Protein AF-A0A9N7KW56-F1 (afdb_monomer_lite)

Foldseek 3Di:
DDEDPAADPQWLFFPPHEQVSQPPRDLVVLVVCCQQFADPVLAGHDLPDDACFTSPADVVRTDHGLSCQQQTVCRHPVSVVCCVVVVDPPCSNHDDPPYGDGDNGSVVSSVRHVVRVPPVVVVPDDDDDDDDDDDDDDDDDDDDDDDDDDDDDDDDDDDDDDDDDDDDDDDDDDDDDDDDDDDD

Structure (mmCIF, N/CA/C/O backbone):
data_AF-A0A9N7KW56-F1
#
_entry.id   AF-A0A9N7KW56-F1
#
loop_
_atom_site.group_PDB
_atom_site.id
_atom_site.type_symbol
_atom_site.label_atom_id
_atom_site.label_alt_id
_atom_site.label_comp_id
_atom_site.label_asym_id
_atom_site.label_entity_id
_atom_site.label_seq_id
_atom_site.pdbx_PDB_ins_code
_atom_site.Cartn_x
_atom_site.Cartn_y
_atom_site.Cartn_z
_atom_site.occupancy
_atom_site.B_iso_or_equiv
_atom_site.auth_seq_id
_atom_site.auth_comp_id
_atom_site.auth_asym_id
_atom_site.auth_atom_id
_atom_site.pdbx_PDB_model_num
ATOM 1 N N . MET A 1 1 ? -12.042 3.724 7.073 1.00 83.06 1 MET A N 1
ATOM 2 C CA . MET A 1 1 ? -10.695 3.855 6.474 1.00 83.06 1 MET A CA 1
ATOM 3 C C . MET A 1 1 ? -10.905 4.187 5.008 1.00 83.06 1 MET A C 1
ATOM 5 O O . MET A 1 1 ? -11.775 3.570 4.414 1.00 83.06 1 MET A O 1
ATOM 9 N N . LYS A 1 2 ? -10.220 5.190 4.447 1.00 85.12 2 LYS A N 1
ATOM 10 C CA . LYS A 1 2 ? -10.347 5.508 3.014 1.00 85.12 2 LYS A CA 1
ATOM 11 C C . LYS A 1 2 ? -9.432 4.581 2.212 1.00 85.12 2 LYS A C 1
ATOM 13 O O . LYS A 1 2 ? -8.297 4.352 2.630 1.00 85.12 2 LYS A O 1
ATOM 18 N N . THR A 1 3 ? -9.927 4.066 1.092 1.00 84.50 3 THR A N 1
ATOM 19 C CA . THR A 1 3 ? -9.202 3.166 0.187 1.00 84.50 3 THR A CA 1
ATOM 20 C C . THR A 1 3 ? -9.598 3.491 -1.255 1.00 84.50 3 THR A C 1
ATOM 22 O O . THR A 1 3 ? -10.767 3.803 -1.501 1.00 84.50 3 THR A O 1
ATOM 25 N N . PRO A 1 4 ? -8.674 3.454 -2.229 1.00 85.12 4 PRO A N 1
ATOM 26 C CA . PRO A 1 4 ? -9.059 3.516 -3.629 1.00 85.12 4 PRO A CA 1
ATOM 27 C C . PRO A 1 4 ? -9.641 2.156 -4.043 1.00 85.12 4 PRO A C 1
ATOM 29 O O . PRO A 1 4 ? -9.283 1.124 -3.480 1.00 85.12 4 PRO A O 1
ATOM 32 N N . GLY A 1 5 ? -10.520 2.141 -5.047 1.00 91.00 5 GLY A N 1
ATOM 33 C CA . GLY A 1 5 ? -11.140 0.899 -5.531 1.00 91.00 5 GLY A CA 1
ATOM 34 C C . GLY A 1 5 ? -10.209 -0.009 -6.344 1.00 91.00 5 GLY A C 1
ATOM 35 O O . GLY A 1 5 ? -10.561 -1.155 -6.593 1.00 91.00 5 GLY A O 1
ATOM 36 N N . LYS A 1 6 ? -9.042 0.489 -6.786 1.00 95.06 6 LYS A N 1
ATOM 37 C CA . LYS A 1 6 ? -8.004 -0.293 -7.479 1.00 95.06 6 LYS A CA 1
ATOM 38 C C . LYS A 1 6 ? -6.617 0.359 -7.370 1.00 95.06 6 LYS A C 1
ATOM 40 O O . LYS A 1 6 ? -6.541 1.573 -7.160 1.00 95.06 6 LYS A O 1
ATOM 45 N N . PRO A 1 7 ? -5.517 -0.395 -7.557 1.00 96.75 7 PRO A N 1
ATOM 46 C CA . PRO A 1 7 ? -4.169 0.158 -7.658 1.00 96.75 7 PRO A CA 1
ATOM 47 C C . PRO A 1 7 ? -4.073 1.145 -8.828 1.00 96.75 7 PRO A C 1
ATOM 49 O O . PRO A 1 7 ? -4.528 0.844 -9.932 1.00 96.75 7 PRO A O 1
ATOM 52 N N . CYS A 1 8 ? -3.459 2.307 -8.624 1.00 95.94 8 CYS A N 1
ATOM 53 C CA . CYS A 1 8 ? -3.176 3.287 -9.682 1.00 95.94 8 CYS A CA 1
ATOM 54 C C . CYS A 1 8 ? -2.050 2.817 -10.619 1.00 95.94 8 CYS A C 1
ATOM 56 O O . CYS A 1 8 ? -1.336 1.878 -10.279 1.00 95.94 8 CYS A O 1
ATOM 58 N N . ALA A 1 9 ? -1.900 3.443 -11.795 1.00 96.44 9 ALA A N 1
ATOM 59 C CA . ALA A 1 9 ? -0.984 2.999 -12.858 1.00 96.44 9 ALA A CA 1
ATOM 60 C C . ALA A 1 9 ? 0.475 2.832 -12.400 1.00 96.44 9 ALA A C 1
ATOM 62 O O . ALA A 1 9 ? 1.079 1.812 -12.710 1.00 96.44 9 ALA A O 1
ATOM 63 N N . SER A 1 10 ? 0.982 3.764 -11.591 1.00 96.94 10 SER A N 1
ATOM 64 C CA . SER A 1 10 ? 2.331 3.734 -11.013 1.00 96.94 10 SER A CA 1
ATOM 65 C C . SER A 1 10 ? 2.402 3.093 -9.623 1.00 96.94 10 SER A C 1
ATOM 67 O O . SER A 1 10 ? 3.293 3.387 -8.837 1.00 96.94 10 SER A O 1
ATOM 69 N N . CYS A 1 11 ? 1.427 2.259 -9.245 1.00 97.50 11 CYS A N 1
ATOM 70 C CA . CYS A 1 11 ? 1.438 1.626 -7.927 1.00 97.50 11 CYS A CA 1
ATOM 71 C C . CYS A 1 11 ? 2.642 0.678 -7.790 1.00 97.50 11 CYS A C 1
ATOM 73 O O . CYS A 1 11 ? 2.753 -0.244 -8.601 1.00 97.50 11 CYS A O 1
ATOM 75 N N . PRO A 1 12 ? 3.465 0.801 -6.727 1.00 97.31 12 PRO A N 1
ATOM 76 C CA . PRO A 1 12 ? 4.644 -0.048 -6.540 1.00 97.31 12 PRO A CA 1
ATOM 77 C C . PRO A 1 12 ? 4.300 -1.539 -6.426 1.00 97.31 12 PRO A C 1
ATOM 79 O O . PRO A 1 12 ? 5.131 -2.393 -6.718 1.00 97.31 12 PRO A O 1
ATOM 82 N N . TRP A 1 13 ? 3.061 -1.878 -6.061 1.00 98.31 13 TRP A N 1
ATOM 83 C CA . TRP A 1 13 ? 2.596 -3.263 -5.985 1.00 98.31 13 TRP A CA 1
ATOM 84 C C . TRP A 1 13 ? 2.361 -3.915 -7.351 1.00 98.31 13 TRP A C 1
ATOM 86 O O . TRP A 1 13 ? 2.340 -5.141 -7.417 1.00 98.31 13 TRP A O 1
ATOM 96 N N . ARG A 1 14 ? 2.197 -3.142 -8.435 1.00 98.25 14 ARG A N 1
ATOM 97 C CA . ARG A 1 14 ? 2.033 -3.686 -9.792 1.00 98.25 14 ARG A CA 1
ATOM 98 C C . ARG A 1 14 ? 3.343 -4.268 -10.292 1.00 98.25 14 ARG A C 1
ATOM 100 O O . ARG A 1 14 ? 4.359 -3.583 -10.231 1.00 98.25 14 ARG A O 1
ATOM 107 N N . ARG A 1 15 ? 3.320 -5.464 -10.882 1.00 98.38 15 ARG A N 1
ATOM 108 C CA . ARG A 1 15 ? 4.534 -6.074 -11.458 1.00 98.38 15 ARG A CA 1
ATOM 109 C C . ARG A 1 15 ? 5.141 -5.244 -12.591 1.00 98.38 15 ARG A C 1
ATOM 111 O O . ARG A 1 15 ? 6.355 -5.188 -12.720 1.00 98.38 15 ARG A O 1
ATOM 118 N N . ALA A 1 16 ? 4.294 -4.552 -13.350 1.00 97.12 16 ALA A N 1
ATOM 119 C CA . ALA A 1 16 ? 4.698 -3.746 -14.499 1.00 97.12 16 ALA A CA 1
ATOM 120 C C . ALA A 1 16 ? 5.222 -2.334 -14.164 1.00 97.12 16 ALA A C 1
ATOM 122 O O . ALA A 1 16 ? 5.683 -1.662 -15.075 1.00 97.12 16 ALA A O 1
ATOM 123 N N . ALA A 1 17 ? 5.124 -1.866 -12.912 1.00 97.19 17 ALA A N 1
ATOM 124 C CA . ALA A 1 17 ? 5.576 -0.525 -12.520 1.00 97.19 17 ALA A CA 1
ATOM 125 C C . ALA A 1 17 ? 6.921 -0.591 -11.781 1.00 97.19 17 ALA A C 1
ATOM 127 O O . ALA A 1 17 ? 7.057 -1.381 -10.840 1.00 97.19 17 ALA A O 1
ATOM 128 N N . GLY A 1 18 ? 7.883 0.236 -12.183 1.00 97.06 18 GLY A N 1
ATOM 129 C CA . GLY A 1 18 ? 9.201 0.395 -11.562 1.00 97.06 18 GLY A CA 1
ATOM 130 C C . GLY A 1 18 ? 9.339 1.689 -10.754 1.00 97.06 18 GLY A C 1
ATOM 131 O O . GLY A 1 18 ? 8.384 2.447 -10.592 1.00 97.06 18 GLY A O 1
ATOM 132 N N . ALA A 1 19 ? 10.545 1.942 -10.242 1.00 97.06 19 ALA A N 1
ATOM 133 C CA . ALA A 1 19 ? 10.869 3.139 -9.464 1.00 97.06 19 ALA A CA 1
ATOM 134 C C . ALA A 1 19 ? 10.612 4.442 -10.244 1.00 97.06 19 ALA A C 1
ATOM 136 O O . ALA A 1 19 ? 9.961 5.341 -9.718 1.00 97.06 19 ALA A O 1
ATOM 137 N N . GLY A 1 20 ? 11.028 4.505 -11.515 1.00 95.81 20 GLY A N 1
ATOM 138 C CA . GLY A 1 20 ? 10.853 5.687 -12.373 1.00 95.81 20 GLY A CA 1
ATOM 139 C C . GLY A 1 20 ? 9.394 6.054 -12.686 1.00 95.81 20 GLY A C 1
ATOM 140 O O . GLY A 1 20 ? 9.109 7.190 -13.056 1.00 95.81 20 GLY A O 1
ATOM 141 N N . ASP A 1 21 ? 8.439 5.136 -12.490 1.00 96.31 21 ASP A N 1
ATOM 142 C CA . ASP A 1 21 ? 7.008 5.433 -12.658 1.00 96.31 21 ASP A CA 1
ATOM 143 C C . ASP A 1 21 ? 6.419 6.193 -11.456 1.00 96.31 21 ASP A C 1
ATOM 145 O O . ASP A 1 21 ? 5.321 6.761 -11.538 1.00 96.31 21 ASP A O 1
ATOM 149 N N . ILE A 1 22 ? 7.103 6.166 -10.307 1.00 95.38 22 ILE A N 1
ATOM 150 C CA . ILE A 1 22 ? 6.600 6.694 -9.040 1.00 95.38 22 ILE A CA 1
ATOM 151 C C . ILE A 1 22 ? 7.051 8.155 -8.895 1.00 95.38 22 ILE A C 1
ATOM 153 O O . ILE A 1 22 ? 8.247 8.432 -8.811 1.00 95.38 22 ILE A O 1
ATOM 157 N N . PRO A 1 23 ? 6.116 9.120 -8.824 1.00 91.00 23 PRO A N 1
ATOM 158 C CA . PRO A 1 23 ? 6.481 10.522 -8.679 1.00 91.00 23 PRO A CA 1
ATOM 159 C C . PRO A 1 23 ? 7.183 10.763 -7.339 1.00 91.00 23 PRO A C 1
ATOM 161 O O . PRO A 1 23 ? 6.664 10.370 -6.294 1.00 91.00 23 PRO A O 1
ATOM 164 N N . ASN A 1 24 ? 8.321 11.465 -7.380 1.00 90.69 24 ASN A N 1
ATOM 165 C CA . ASN A 1 24 ? 9.160 11.763 -6.213 1.00 90.69 24 ASN A CA 1
ATOM 166 C C . ASN A 1 24 ? 9.578 10.497 -5.444 1.00 90.69 24 ASN A C 1
ATOM 168 O O . ASN A 1 24 ? 9.501 10.463 -4.216 1.00 90.69 24 ASN A O 1
ATOM 172 N N . PHE A 1 25 ? 9.953 9.440 -6.171 1.00 94.81 25 PHE A N 1
ATOM 173 C CA . PHE A 1 25 ? 10.396 8.190 -5.567 1.00 94.81 25 PHE A CA 1
ATOM 174 C C . PHE A 1 25 ? 11.603 8.401 -4.641 1.00 94.81 25 PHE A C 1
ATOM 176 O O . PHE A 1 25 ? 12.578 9.053 -5.007 1.00 94.81 25 PHE A O 1
ATOM 183 N N . ASP A 1 26 ? 11.528 7.802 -3.455 1.00 94.75 26 ASP A N 1
ATOM 184 C CA . ASP A 1 26 ? 12.597 7.756 -2.464 1.00 94.75 26 ASP A CA 1
ATOM 185 C C . ASP A 1 26 ? 12.745 6.302 -1.999 1.00 94.75 26 ASP A C 1
ATOM 187 O O . ASP A 1 26 ? 11.819 5.712 -1.426 1.00 94.75 26 ASP A O 1
ATOM 191 N N . LEU A 1 27 ? 13.911 5.716 -2.279 1.00 96.25 27 LEU A N 1
ATOM 192 C CA . LEU A 1 27 ? 14.204 4.331 -1.934 1.00 96.25 27 LEU A CA 1
ATOM 193 C C . LEU A 1 27 ? 14.259 4.123 -0.416 1.00 96.25 27 LEU A C 1
ATOM 195 O O . LEU A 1 27 ? 13.772 3.103 0.067 1.00 96.25 27 LEU A O 1
ATOM 199 N N . GLU A 1 28 ? 14.781 5.084 0.347 1.00 96.69 28 GLU A N 1
ATOM 200 C CA . GLU A 1 28 ? 14.868 4.974 1.806 1.00 96.69 28 GLU A CA 1
ATOM 201 C C . GLU A 1 28 ? 13.463 4.948 2.425 1.00 96.69 28 GLU A C 1
ATOM 203 O O . GLU A 1 28 ? 13.169 4.151 3.321 1.00 96.69 28 GLU A O 1
ATOM 208 N N . LEU A 1 29 ? 12.555 5.782 1.910 1.00 95.00 29 LEU A N 1
ATOM 209 C CA . LEU A 1 29 ? 11.149 5.750 2.304 1.00 95.00 29 LEU A CA 1
ATOM 210 C C . LEU A 1 29 ? 10.488 4.417 1.932 1.00 95.00 29 LEU A C 1
ATOM 212 O O . LEU A 1 29 ? 9.753 3.852 2.747 1.00 95.00 29 LEU A O 1
ATOM 216 N N . ALA A 1 30 ? 10.747 3.898 0.729 1.00 96.88 30 ALA A N 1
ATOM 217 C CA . ALA A 1 30 ? 10.229 2.598 0.319 1.00 96.88 30 ALA A CA 1
ATOM 218 C C . ALA A 1 30 ? 10.699 1.489 1.274 1.00 96.88 30 ALA A C 1
ATOM 220 O O . ALA A 1 30 ? 9.886 0.673 1.709 1.00 96.88 30 ALA A O 1
ATOM 221 N N . GLU A 1 31 ? 11.971 1.481 1.668 1.00 97.31 31 GLU A N 1
ATOM 222 C CA . GLU A 1 31 ? 12.503 0.507 2.626 1.00 97.31 31 GLU A CA 1
ATOM 223 C C . GLU A 1 31 ? 11.830 0.612 3.999 1.00 97.31 31 GLU A C 1
ATOM 225 O O . GLU A 1 31 ? 11.419 -0.411 4.548 1.00 97.31 31 GLU A O 1
ATOM 230 N N . LYS A 1 32 ? 11.602 1.828 4.511 1.00 96.31 32 LYS A N 1
ATOM 231 C CA . LYS A 1 32 ? 10.885 2.056 5.782 1.00 96.31 32 LYS A CA 1
ATOM 232 C C . LYS A 1 32 ? 9.452 1.522 5.774 1.00 96.31 32 LYS A C 1
ATOM 234 O O . LYS A 1 32 ? 8.947 1.086 6.805 1.00 96.31 32 LYS A O 1
ATOM 239 N N . LEU A 1 33 ? 8.779 1.504 4.622 1.00 96.38 33 LEU A N 1
ATOM 240 C CA . LEU A 1 33 ? 7.422 0.952 4.518 1.00 96.38 33 LEU A CA 1
ATOM 241 C C . LEU A 1 33 ? 7.363 -0.568 4.761 1.00 96.38 33 LEU A C 1
ATOM 243 O O . LEU A 1 33 ? 6.264 -1.100 4.957 1.00 96.38 33 LEU A O 1
ATOM 247 N N . ALA A 1 34 ? 8.504 -1.267 4.812 1.00 96.94 34 ALA A N 1
ATOM 248 C CA . ALA A 1 34 ? 8.557 -2.676 5.197 1.00 96.94 34 ALA A CA 1
ATOM 249 C C . ALA A 1 34 ? 7.993 -2.925 6.603 1.00 96.94 34 ALA A C 1
ATOM 251 O O . ALA A 1 34 ? 7.351 -3.953 6.812 1.00 96.94 34 ALA A O 1
ATOM 252 N N . ASP A 1 35 ? 8.110 -1.953 7.512 1.00 96.69 35 ASP A N 1
ATOM 253 C CA . ASP A 1 35 ? 7.591 -2.033 8.886 1.00 96.69 35 ASP A CA 1
ATOM 254 C C . ASP A 1 35 ? 6.053 -2.088 8.951 1.00 96.69 35 ASP A C 1
ATOM 256 O O . ASP A 1 35 ? 5.470 -2.389 9.991 1.00 96.69 35 ASP A O 1
ATOM 260 N N . THR A 1 36 ? 5.371 -1.819 7.834 1.00 97.56 36 THR A N 1
ATOM 261 C CA . THR A 1 36 ? 3.905 -1.915 7.702 1.00 97.56 36 THR A CA 1
ATOM 262 C C . THR A 1 36 ? 3.450 -3.239 7.072 1.00 97.56 36 THR A C 1
ATOM 264 O O . THR A 1 36 ? 2.252 -3.484 6.884 1.00 97.56 36 THR A O 1
ATOM 267 N N . CYS A 1 37 ? 4.396 -4.105 6.705 1.00 98.00 37 CYS A N 1
ATOM 268 C CA . CYS A 1 37 ? 4.161 -5.341 5.969 1.00 98.00 37 CYS A CA 1
ATOM 269 C C . CYS A 1 37 ? 4.501 -6.578 6.811 1.00 98.00 37 CYS A C 1
ATOM 271 O O . CYS A 1 37 ? 5.174 -6.474 7.834 1.00 98.00 37 CYS A O 1
ATOM 273 N N . PRO A 1 38 ? 4.032 -7.770 6.401 1.00 97.69 38 PRO A N 1
ATOM 274 C CA . PRO A 1 38 ? 4.445 -9.004 7.045 1.00 97.69 38 PRO A CA 1
ATOM 275 C C . PRO A 1 38 ? 5.947 -9.257 6.920 1.00 97.69 38 PRO A C 1
ATOM 277 O O . PRO A 1 38 ? 6.538 -9.003 5.868 1.00 97.69 38 PRO A O 1
ATOM 280 N N . ASP A 1 39 ? 6.533 -9.828 7.967 1.00 94.12 39 ASP A N 1
ATOM 281 C CA . ASP A 1 39 ? 7.925 -10.261 7.981 1.00 94.12 39 ASP A CA 1
ATOM 282 C C . ASP A 1 39 ? 8.153 -11.542 7.147 1.00 94.12 39 ASP A C 1
ATOM 284 O O . ASP A 1 39 ? 7.242 -12.121 6.546 1.00 94.12 39 ASP A O 1
ATOM 288 N N . HIS A 1 40 ? 9.393 -12.038 7.141 1.00 91.44 40 HIS A N 1
ATOM 289 C CA . HIS A 1 40 ? 9.775 -13.269 6.436 1.00 91.44 40 HIS A CA 1
ATOM 290 C C . HIS A 1 40 ? 9.057 -14.540 6.933 1.00 91.44 40 HIS A C 1
ATOM 292 O O . HIS A 1 40 ? 9.085 -15.562 6.250 1.00 91.44 40 HIS A O 1
ATOM 298 N N . ARG A 1 41 ? 8.417 -14.500 8.108 1.00 92.19 41 ARG A N 1
ATOM 299 C CA . ARG A 1 41 ? 7.614 -15.595 8.673 1.00 92.19 41 ARG A CA 1
ATOM 300 C C . ARG A 1 41 ? 6.136 -15.458 8.299 1.00 92.19 41 ARG A C 1
ATOM 302 O O . ARG A 1 41 ? 5.323 -16.287 8.705 1.00 92.19 41 ARG A O 1
ATOM 309 N N . GLY A 1 42 ? 5.772 -14.410 7.558 1.00 91.56 42 GLY A N 1
ATOM 310 C CA . GLY A 1 42 ? 4.391 -14.052 7.250 1.00 91.56 42 GLY A CA 1
ATOM 311 C C . GLY A 1 42 ? 3.631 -13.492 8.454 1.00 91.56 42 GLY A C 1
ATOM 312 O O . GLY A 1 42 ? 2.394 -13.444 8.428 1.00 91.56 42 GLY A O 1
ATOM 313 N N . MET A 1 43 ? 4.337 -13.095 9.516 1.00 93.56 43 MET A N 1
ATOM 314 C CA . MET A 1 43 ? 3.737 -12.447 10.675 1.00 93.56 43 MET A CA 1
ATOM 315 C C . MET A 1 43 ? 3.526 -10.976 10.355 1.00 93.56 43 MET A C 1
ATOM 317 O O . MET A 1 43 ? 4.440 -10.309 9.888 1.00 93.56 43 MET A O 1
ATOM 321 N N . GLY A 1 44 ? 2.302 -10.488 10.568 1.00 94.75 44 GLY A N 1
ATOM 322 C CA . GLY A 1 44 ? 1.986 -9.074 10.385 1.00 94.75 44 GLY A CA 1
ATOM 323 C C . GLY A 1 44 ? 2.787 -8.173 11.330 1.00 94.75 44 GLY A C 1
ATOM 324 O O . GLY A 1 44 ? 3.351 -8.670 12.306 1.00 94.75 44 GLY A O 1
ATOM 325 N N . PRO A 1 45 ? 2.809 -6.862 11.057 1.00 97.00 45 PRO A N 1
ATOM 326 C CA . PRO A 1 45 ? 3.569 -5.914 11.856 1.00 97.00 45 PRO A CA 1
ATOM 327 C C . PRO A 1 45 ? 2.969 -5.732 13.258 1.00 97.00 45 PRO A C 1
ATOM 329 O O . PRO A 1 45 ? 1.861 -6.202 13.555 1.00 97.00 45 PRO A O 1
ATOM 332 N N . ASP A 1 46 ? 3.694 -5.011 14.112 1.00 95.06 46 ASP A N 1
ATOM 333 C CA . ASP A 1 46 ? 3.261 -4.682 15.469 1.00 95.06 46 ASP A CA 1
ATOM 334 C C . ASP A 1 46 ? 1.931 -3.911 15.488 1.00 95.06 46 ASP A C 1
ATOM 336 O O . ASP A 1 46 ? 1.562 -3.202 14.552 1.00 95.06 46 ASP A O 1
ATOM 340 N N . PHE A 1 47 ? 1.198 -3.989 16.604 1.00 93.25 47 PHE A N 1
ATOM 341 C CA . PHE A 1 47 ? -0.105 -3.321 16.754 1.00 93.25 47 PHE A CA 1
ATOM 342 C C . PHE A 1 47 ? -0.060 -1.797 16.553 1.00 93.25 47 PHE A C 1
ATOM 344 O O . PHE A 1 47 ? -1.078 -1.214 16.180 1.00 93.25 47 PHE A O 1
ATOM 351 N N . GLY A 1 48 ? 1.087 -1.167 16.823 1.00 94.56 48 GLY A N 1
ATOM 352 C CA . GLY A 1 48 ? 1.309 0.270 16.653 1.00 94.56 48 GLY A CA 1
ATOM 353 C C . GLY A 1 48 ? 1.833 0.676 15.274 1.00 94.56 48 GLY A C 1
ATOM 354 O O . GLY A 1 48 ? 2.037 1.867 15.053 1.00 94.56 48 GLY A O 1
ATOM 355 N N . ALA A 1 49 ? 2.065 -0.278 14.367 1.00 96.38 49 ALA A N 1
ATOM 356 C CA . ALA A 1 49 ? 2.560 0.020 13.032 1.00 96.38 49 ALA A CA 1
ATOM 357 C C . ALA A 1 49 ? 1.571 0.890 12.246 1.00 96.38 49 ALA A C 1
ATOM 359 O O . ALA A 1 49 ? 0.343 0.777 12.377 1.00 96.38 49 ALA A O 1
ATOM 360 N N . SER A 1 50 ? 2.124 1.785 11.431 1.00 95.88 50 SER A N 1
ATOM 361 C CA . SER A 1 50 ? 1.346 2.630 10.535 1.00 95.88 50 SER A CA 1
ATOM 362 C C . SER A 1 50 ? 0.759 1.812 9.382 1.00 95.88 50 SER A C 1
ATOM 364 O O . SER A 1 50 ? 1.250 0.751 9.007 1.00 95.88 50 SER A O 1
ATOM 366 N N . ILE A 1 51 ? -0.320 2.325 8.792 1.00 96.62 51 ILE A N 1
ATOM 367 C CA . ILE A 1 51 ? -0.895 1.752 7.573 1.00 96.62 51 ILE A CA 1
ATOM 368 C C . ILE A 1 51 ? -0.001 2.099 6.380 1.00 96.62 51 ILE A C 1
ATOM 370 O O . ILE A 1 51 ? 0.454 3.236 6.265 1.00 96.62 51 ILE A O 1
ATOM 374 N N . PHE A 1 52 ? 0.166 1.157 5.449 1.00 97.56 52 PHE A N 1
ATOM 375 C CA . PHE A 1 52 ? 0.835 1.417 4.176 1.00 97.56 52 PHE A CA 1
ATOM 376 C C . PHE A 1 52 ? 0.044 2.451 3.361 1.00 97.56 52 PHE A C 1
ATOM 378 O O . PHE A 1 52 ? -1.000 2.151 2.760 1.00 97.56 52 PHE A O 1
ATOM 385 N N . ALA A 1 53 ? 0.540 3.685 3.342 1.00 96.00 53 ALA A N 1
ATOM 386 C CA . ALA A 1 53 ? -0.083 4.782 2.622 1.00 96.00 53 ALA A CA 1
ATOM 387 C C . ALA A 1 53 ? 0.032 4.593 1.101 1.00 96.00 53 ALA A C 1
ATOM 389 O O . ALA A 1 53 ? 1.022 4.089 0.572 1.00 96.00 53 ALA A O 1
ATOM 390 N N . CYS A 1 54 ? -0.999 5.004 0.369 1.00 96.38 54 CYS A N 1
ATOM 391 C CA . CYS 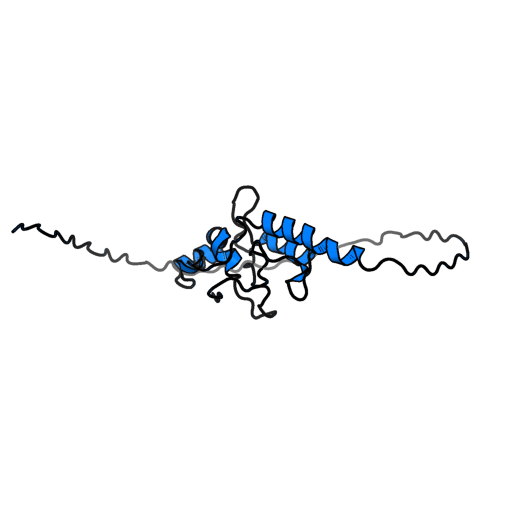A 1 54 ? -0.930 5.120 -1.081 1.00 96.38 54 CYS A CA 1
ATOM 392 C C . CYS A 1 54 ? 0.052 6.233 -1.467 1.00 96.38 54 CYS A C 1
ATOM 394 O O . CYS A 1 54 ? -0.032 7.335 -0.925 1.00 96.38 54 CYS A O 1
ATOM 396 N N . HIS A 1 55 ? 0.910 6.003 -2.463 1.00 93.69 55 HIS A N 1
ATOM 397 C CA . HIS A 1 55 ? 1.862 7.024 -2.928 1.00 93.69 55 HIS A CA 1
ATOM 398 C C . HIS A 1 55 ? 1.186 8.217 -3.622 1.00 93.69 55 HIS A C 1
ATOM 400 O O . HIS A 1 55 ? 1.815 9.243 -3.839 1.00 93.69 55 HIS A O 1
ATOM 406 N N . GLN A 1 56 ? -0.100 8.096 -3.970 1.00 93.38 56 GLN A N 1
ATOM 407 C CA . GLN A 1 56 ? -0.916 9.209 -4.470 1.00 93.38 56 GLN A CA 1
ATOM 408 C C . GLN A 1 56 ? -1.605 10.012 -3.359 1.00 93.38 56 GLN A C 1
ATOM 410 O O . GLN A 1 56 ? -2.348 10.949 -3.654 1.00 93.38 56 GLN A O 1
ATOM 415 N N . SER A 1 57 ? -1.432 9.629 -2.094 1.00 92.38 57 SER A N 1
ATOM 416 C CA . SER A 1 57 ? -1.961 10.419 -0.987 1.00 92.38 57 SER A CA 1
ATOM 417 C C . SER A 1 57 ? -1.107 11.657 -0.727 1.00 92.38 57 SE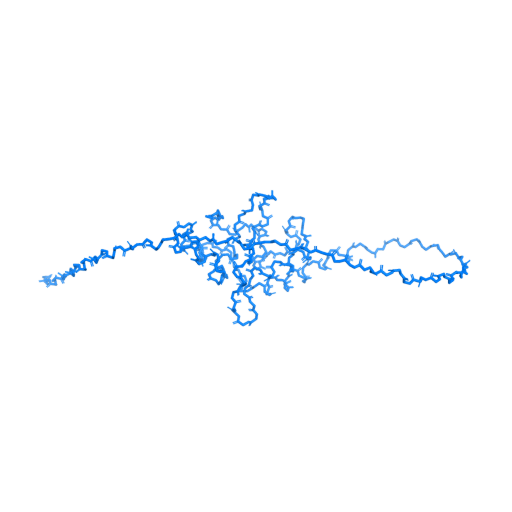R A C 1
ATOM 419 O O . SER A 1 57 ? 0.066 11.717 -1.088 1.00 92.38 57 SER A O 1
ATOM 421 N N . ARG A 1 58 ? -1.731 12.674 -0.132 1.00 90.75 58 ARG A N 1
ATOM 422 C CA . ARG A 1 58 ? -1.044 13.885 0.316 1.00 90.75 58 ARG A CA 1
ATOM 423 C C . ARG A 1 58 ? -0.633 13.706 1.768 1.00 90.75 58 ARG A C 1
ATOM 425 O O . ARG A 1 58 ? -1.328 13.026 2.520 1.00 90.75 58 ARG A O 1
ATOM 432 N N . GLN A 1 59 ? 0.449 14.369 2.156 1.00 88.75 59 GLN A N 1
ATOM 433 C CA . GLN A 1 59 ? 0.885 14.393 3.545 1.00 88.75 59 GLN A CA 1
ATOM 434 C C . GLN A 1 59 ? -0.228 14.947 4.453 1.00 88.75 59 GLN A C 1
ATOM 436 O O . GLN A 1 59 ? -0.785 16.009 4.173 1.00 88.75 59 GLN A O 1
ATOM 441 N N . GLY A 1 60 ? -0.555 14.221 5.521 1.00 90.50 60 GLY A N 1
ATOM 442 C CA . GLY A 1 60 ? -1.650 14.524 6.449 1.00 90.50 60 GLY A CA 1
ATOM 443 C C . GLY A 1 60 ? -3.044 14.085 5.979 1.00 90.50 60 GLY A C 1
ATOM 444 O O . GLY A 1 60 ? -4.007 14.198 6.738 1.00 90.50 60 GLY A O 1
ATOM 445 N N . GLU A 1 61 ? -3.173 13.578 4.751 1.00 92.31 61 GLU A N 1
ATOM 446 C CA . GLU A 1 61 ? -4.415 13.049 4.174 1.00 92.31 61 GLU A CA 1
ATOM 447 C C . GLU A 1 61 ? -4.216 11.624 3.630 1.00 92.31 61 GLU A C 1
ATOM 449 O O . GLU A 1 61 ? -4.788 11.228 2.606 1.00 92.31 61 GLU A O 1
ATOM 454 N N . GLU A 1 62 ? -3.384 10.838 4.312 1.00 94.12 62 GLU A N 1
ATOM 455 C CA . GLU A 1 62 ? -3.018 9.494 3.896 1.00 94.12 62 GLU A CA 1
ATOM 456 C C . GLU A 1 62 ? -4.231 8.558 3.864 1.00 94.12 62 GLU A C 1
ATOM 458 O O . GLU A 1 62 ? -5.106 8.542 4.738 1.00 94.12 62 GLU A O 1
ATOM 463 N N . PHE A 1 63 ? -4.268 7.719 2.835 1.00 95.38 63 PHE A N 1
ATOM 464 C CA . PHE A 1 63 ? -5.246 6.650 2.695 1.00 95.38 63 PHE A CA 1
ATOM 465 C C . PHE A 1 63 ? -4.535 5.349 2.326 1.00 95.38 63 PHE A C 1
ATOM 467 O O . PHE A 1 63 ? -3.432 5.373 1.777 1.00 95.38 63 PHE A O 1
ATOM 474 N N . ALA A 1 64 ? -5.145 4.206 2.639 1.00 97.38 64 ALA A N 1
ATOM 475 C CA . ALA A 1 64 ? -4.474 2.920 2.487 1.00 97.38 64 ALA A CA 1
ATOM 476 C C . ALA A 1 64 ? -4.285 2.557 1.006 1.00 97.38 64 ALA A C 1
ATOM 478 O O . ALA A 1 64 ? -5.179 2.760 0.179 1.00 97.38 64 ALA A O 1
ATOM 479 N N . CYS A 1 65 ? -3.129 1.990 0.669 1.00 98.06 65 CYS A N 1
ATOM 480 C CA . CYS A 1 65 ? -2.840 1.505 -0.677 1.00 98.06 65 CYS A CA 1
ATOM 481 C C . CYS A 1 65 ? -3.702 0.273 -1.021 1.00 98.06 65 CYS A C 1
ATOM 483 O O . CYS A 1 65 ? -3.668 -0.725 -0.303 1.00 98.06 65 CYS A O 1
ATOM 485 N N . ALA A 1 66 ? -4.433 0.305 -2.144 1.00 97.81 66 ALA A N 1
ATOM 486 C CA . ALA A 1 66 ? -5.262 -0.830 -2.580 1.00 97.81 66 ALA A CA 1
ATOM 487 C C . ALA A 1 66 ? -4.450 -2.089 -2.909 1.00 97.81 66 ALA A C 1
ATOM 489 O O . ALA A 1 66 ? -4.867 -3.187 -2.557 1.00 97.81 66 ALA A O 1
ATOM 490 N N . GLY A 1 67 ? -3.283 -1.942 -3.550 1.00 97.94 67 GLY A N 1
ATOM 491 C CA . GLY A 1 67 ? -2.427 -3.089 -3.876 1.00 97.94 67 GLY A CA 1
ATOM 492 C C . GLY A 1 67 ? -1.915 -3.791 -2.618 1.00 97.94 67 GLY A C 1
ATOM 493 O O . GLY A 1 67 ? -1.997 -5.010 -2.509 1.00 97.94 67 GLY A O 1
ATOM 494 N N . TRP A 1 68 ? -1.478 -3.006 -1.630 1.00 98.56 68 TRP A N 1
ATOM 495 C CA . TRP A 1 68 ? -1.077 -3.521 -0.321 1.00 98.56 68 TRP A CA 1
ATOM 496 C C . TRP A 1 68 ? -2.240 -4.200 0.409 1.00 98.56 68 TRP A C 1
ATOM 498 O O . TRP A 1 68 ? -2.080 -5.319 0.898 1.00 98.56 68 TRP A O 1
ATOM 508 N N . LEU A 1 69 ? -3.416 -3.558 0.454 1.00 98.31 69 LEU A N 1
ATOM 509 C CA . LEU A 1 69 ? -4.597 -4.116 1.116 1.00 98.31 69 LEU A CA 1
ATOM 510 C C . LEU A 1 69 ? -4.963 -5.494 0.561 1.00 98.31 69 LEU A C 1
ATOM 512 O O . LEU A 1 69 ? -5.110 -6.434 1.342 1.00 98.31 69 LEU A O 1
ATOM 516 N N . ALA A 1 70 ? -5.031 -5.607 -0.765 1.00 97.94 70 ALA A N 1
ATOM 517 C CA . ALA A 1 70 ? -5.426 -6.830 -1.452 1.00 97.94 70 ALA A CA 1
ATOM 518 C C . ALA A 1 70 ? -4.421 -7.981 -1.306 1.00 97.94 70 ALA A C 1
ATOM 520 O O . ALA A 1 70 ? -4.794 -9.146 -1.383 1.00 97.94 70 ALA A O 1
ATOM 521 N N . LYS A 1 71 ? -3.129 -7.686 -1.123 1.00 97.88 71 LYS A N 1
ATOM 522 C CA . LYS A 1 71 ? -2.092 -8.729 -1.067 1.00 97.88 71 LYS A CA 1
ATOM 523 C C . LYS A 1 71 ? -1.719 -9.118 0.352 1.00 97.88 71 LYS A C 1
ATOM 525 O O . LYS A 1 71 ? -1.617 -10.302 0.661 1.00 97.88 71 LYS A O 1
ATOM 530 N N . VAL A 1 72 ? -1.542 -8.137 1.232 1.00 98.06 72 VAL A N 1
ATOM 531 C CA . VAL A 1 72 ? -1.017 -8.377 2.584 1.00 98.06 72 VAL A CA 1
ATOM 532 C C . VAL A 1 72 ? -1.775 -7.641 3.688 1.00 98.06 72 VAL A C 1
ATOM 534 O O . VAL A 1 72 ? -1.533 -7.912 4.864 1.00 98.06 72 VAL A O 1
ATOM 537 N N . GLY A 1 73 ? -2.729 -6.766 3.356 1.00 97.75 73 GLY A N 1
ATOM 538 C CA . GLY A 1 73 ? -3.457 -5.953 4.335 1.00 97.75 73 GLY A CA 1
ATOM 539 C C . GLY A 1 73 ? -4.148 -6.772 5.424 1.00 97.75 73 GLY A C 1
ATOM 540 O O . GLY A 1 73 ? -4.145 -6.374 6.586 1.00 97.75 73 GLY A O 1
ATOM 541 N N . HIS A 1 74 ? -4.659 -7.963 5.093 1.00 97.44 74 HIS A N 1
ATOM 542 C CA . HIS A 1 74 ? -5.299 -8.873 6.052 1.00 97.44 74 HIS A CA 1
ATOM 543 C C . HIS A 1 74 ? -4.384 -9.304 7.216 1.00 97.44 74 HIS A C 1
ATOM 545 O O . HIS A 1 74 ? -4.874 -9.744 8.258 1.00 97.44 74 HIS A O 1
ATOM 551 N N . ARG A 1 75 ? -3.058 -9.177 7.072 1.00 97.81 75 ARG A N 1
ATOM 552 C CA . ARG A 1 75 ? -2.082 -9.470 8.131 1.00 97.81 75 ARG A CA 1
ATOM 553 C C . ARG A 1 75 ? -1.894 -8.309 9.107 1.00 97.81 75 ARG A C 1
ATOM 555 O O . ARG A 1 75 ? -1.439 -8.546 10.221 1.00 97.81 75 ARG A O 1
ATOM 562 N N . HIS A 1 76 ? -2.271 -7.086 8.739 1.00 98.12 76 HIS A N 1
ATOM 563 C CA . HIS A 1 76 ? -2.081 -5.905 9.576 1.00 98.12 76 HIS A CA 1
ATOM 564 C C . HIS A 1 76 ? -3.153 -5.820 10.686 1.00 98.12 76 HIS A C 1
ATOM 566 O O . HIS A 1 76 ? -4.353 -5.799 10.379 1.00 98.12 76 HIS A O 1
ATOM 572 N N . PRO A 1 77 ? -2.784 -5.698 11.979 1.00 97.38 77 PRO A N 1
ATOM 573 C CA . PRO A 1 77 ? -3.752 -5.683 13.082 1.00 97.38 77 PRO A CA 1
ATOM 574 C C . PRO A 1 77 ? -4.827 -4.592 12.956 1.00 97.38 77 PRO A C 1
ATOM 576 O O . PRO A 1 77 ? -6.020 -4.869 13.096 1.00 97.38 77 PRO A O 1
ATOM 579 N N . ALA A 1 78 ? -4.430 -3.362 12.611 1.00 97.19 78 ALA A N 1
ATOM 580 C CA . ALA A 1 78 ? -5.371 -2.257 12.412 1.00 97.19 78 ALA A CA 1
ATOM 581 C C . ALA A 1 78 ? -6.361 -2.482 11.248 1.00 97.19 78 ALA A C 1
ATOM 583 O O . ALA A 1 78 ? -7.510 -2.049 11.344 1.00 97.19 78 ALA A O 1
ATOM 584 N N . VAL A 1 79 ? -5.959 -3.192 10.184 1.00 98.06 79 VAL A N 1
ATOM 585 C CA . VAL A 1 79 ? -6.847 -3.558 9.065 1.00 98.06 79 VAL A CA 1
ATOM 586 C C . VAL A 1 79 ? -7.869 -4.589 9.525 1.00 98.06 79 VAL A C 1
ATOM 588 O O . VAL A 1 79 ? -9.066 -4.391 9.330 1.00 98.06 79 VAL A O 1
ATOM 591 N N . ARG A 1 80 ? -7.428 -5.641 10.226 1.00 97.75 80 ARG A N 1
ATOM 592 C CA . ARG A 1 80 ? -8.330 -6.654 10.801 1.00 97.75 80 ARG A CA 1
ATOM 593 C C . ARG A 1 80 ? -9.367 -6.020 11.727 1.00 97.75 80 ARG A C 1
ATOM 595 O O . ARG A 1 80 ? -10.555 -6.314 11.618 1.00 97.75 80 ARG A O 1
ATOM 602 N N . LEU A 1 81 ? -8.935 -5.106 12.599 1.00 97.81 81 LEU A N 1
ATOM 603 C CA . LEU A 1 81 ? -9.841 -4.362 13.471 1.00 97.81 81 LEU A CA 1
ATOM 604 C C . LEU A 1 81 ? -10.797 -3.467 12.669 1.00 97.81 81 LEU A C 1
ATOM 606 O O . LEU A 1 81 ? -11.973 -3.361 13.018 1.00 97.81 81 LEU A O 1
ATOM 610 N N . ALA A 1 82 ? -10.327 -2.814 11.602 1.00 97.81 82 ALA A N 1
ATOM 611 C CA . ALA A 1 82 ? -11.174 -1.996 10.735 1.00 97.81 82 ALA A CA 1
ATOM 612 C C . ALA A 1 82 ? -12.269 -2.825 10.047 1.00 97.81 82 ALA A C 1
ATOM 614 O O . ALA A 1 82 ? -13.410 -2.373 10.015 1.00 97.81 82 ALA A O 1
ATOM 615 N N . VAL A 1 83 ? -11.956 -4.038 9.587 1.00 98.31 83 VAL A N 1
ATOM 616 C CA . VAL A 1 83 ? -12.941 -4.960 9.001 1.00 98.31 83 VAL A CA 1
ATOM 617 C C . VAL A 1 83 ? -13.974 -5.404 10.034 1.00 98.31 83 VAL A C 1
ATOM 619 O O . VAL A 1 83 ? -15.170 -5.222 9.829 1.00 98.31 83 VAL A O 1
ATOM 622 N N . VAL A 1 84 ? -13.529 -5.916 11.187 1.00 98.31 84 VAL A N 1
ATOM 623 C CA . VAL A 1 84 ? -14.440 -6.415 12.236 1.00 98.31 84 VAL A CA 1
ATOM 624 C C . VAL A 1 84 ? -15.340 -5.305 12.794 1.00 98.31 84 VAL A C 1
ATOM 626 O O . VAL A 1 84 ? -16.481 -5.561 13.165 1.00 98.31 84 VAL A O 1
ATOM 629 N N . SER A 1 85 ? -14.856 -4.059 12.822 1.00 98.06 85 SER A N 1
ATOM 630 C CA . SER A 1 85 ? -15.643 -2.890 13.249 1.00 98.06 85 SER A CA 1
ATOM 631 C C . SER A 1 85 ? -16.496 -2.257 12.141 1.00 98.06 85 SER A C 1
ATOM 633 O O . SER A 1 85 ? -17.109 -1.219 12.380 1.00 98.06 85 SER A O 1
ATOM 635 N N . GLY A 1 86 ? -16.527 -2.828 10.931 1.00 97.56 86 GLY A N 1
ATOM 636 C CA . GLY A 1 86 ? -17.308 -2.304 9.804 1.00 97.56 86 GLY A CA 1
ATOM 637 C C . GLY A 1 86 ? -16.782 -0.988 9.214 1.00 97.56 86 GLY A C 1
ATOM 638 O O . GLY A 1 86 ? -17.494 -0.303 8.488 1.00 97.56 86 GLY A O 1
ATOM 639 N N . ARG A 1 87 ? -15.537 -0.604 9.522 1.00 97.06 87 ARG A N 1
ATOM 640 C CA . ARG A 1 87 ? -14.878 0.612 9.004 1.00 97.06 87 ARG A CA 1
ATOM 641 C C . ARG A 1 87 ? -14.105 0.382 7.703 1.00 97.06 87 ARG A C 1
ATOM 643 O O . ARG A 1 87 ? -13.567 1.352 7.152 1.00 97.06 87 ARG A O 1
ATOM 650 N N . LEU A 1 88 ? -13.987 -0.871 7.272 1.00 97.25 88 LEU A N 1
ATOM 651 C CA . LEU A 1 88 ? -13.401 -1.307 6.010 1.00 97.25 88 LEU A CA 1
ATOM 652 C C . LEU A 1 88 ? -14.227 -2.482 5.478 1.00 97.25 88 LEU A C 1
ATOM 654 O O . LEU A 1 88 ? -14.502 -3.419 6.225 1.00 97.25 88 LEU A O 1
ATOM 658 N N . ASP A 1 89 ? -14.607 -2.421 4.206 1.00 96.25 89 ASP A N 1
ATOM 659 C CA . ASP A 1 89 ? -15.268 -3.529 3.518 1.00 96.25 89 ASP A CA 1
ATOM 660 C C . ASP A 1 89 ? -14.271 -4.693 3.335 1.00 96.25 89 ASP A C 1
ATOM 662 O O . ASP A 1 89 ? -13.187 -4.456 2.791 1.00 96.25 89 ASP A O 1
ATOM 666 N N . PRO A 1 90 ? -14.590 -5.931 3.769 1.00 96.88 90 PRO A N 1
ATOM 667 C CA . PRO A 1 90 ? -13.762 -7.103 3.492 1.00 96.88 90 PRO A CA 1
ATOM 668 C C . PRO A 1 90 ? -13.383 -7.267 2.015 1.00 96.88 90 PRO A C 1
ATOM 670 O O . PRO A 1 90 ? -12.282 -7.733 1.736 1.00 96.88 90 PRO A O 1
ATOM 673 N N . ALA A 1 91 ? -14.243 -6.852 1.076 1.00 95.31 91 ALA A N 1
ATOM 674 C CA . ALA A 1 91 ? -13.971 -6.945 -0.359 1.00 95.31 91 ALA A CA 1
ATOM 675 C C . ALA A 1 91 ? -12.745 -6.122 -0.798 1.00 95.31 91 ALA A C 1
ATOM 677 O O . ALA A 1 91 ? -12.135 -6.422 -1.817 1.00 95.31 91 ALA A O 1
ATOM 678 N N . ALA A 1 92 ? -12.329 -5.119 -0.015 1.00 95.44 92 ALA A N 1
ATOM 679 C CA . ALA A 1 92 ? -11.109 -4.355 -0.279 1.00 95.44 92 ALA A CA 1
ATOM 680 C C . ALA A 1 92 ? -9.811 -5.155 -0.035 1.00 95.44 92 ALA A C 1
ATOM 682 O O . 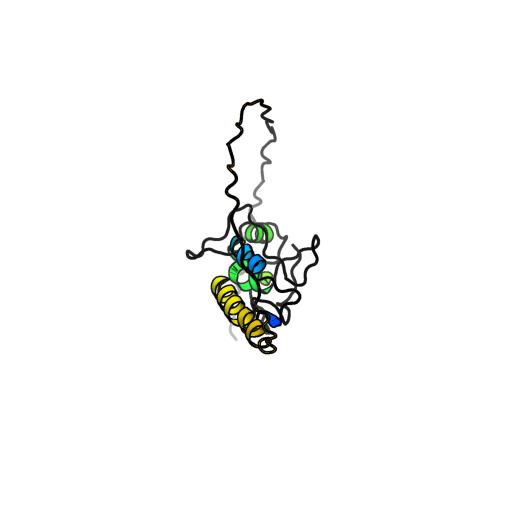ALA A 1 92 ? -8.727 -4.653 -0.337 1.00 95.44 92 ALA A O 1
ATOM 683 N N . LEU A 1 93 ? -9.903 -6.358 0.547 1.00 97.31 93 LEU A N 1
ATOM 684 C CA . LEU A 1 93 ? -8.772 -7.257 0.800 1.00 97.31 93 LEU A CA 1
ATOM 685 C C . LEU A 1 93 ? -8.565 -8.300 -0.303 1.00 97.31 93 LEU A C 1
ATOM 687 O O . LEU A 1 93 ? -7.680 -9.137 -0.165 1.00 97.31 93 LEU A O 1
ATOM 691 N N . GLU A 1 94 ? -9.332 -8.231 -1.388 1.00 96.06 94 GLU A N 1
ATOM 692 C CA . GLU A 1 94 ? -9.224 -9.126 -2.538 1.00 96.06 94 GLU A CA 1
ATOM 693 C C . GLU A 1 94 ? -8.957 -8.301 -3.811 1.00 96.06 94 GLU A C 1
ATOM 695 O O . GLU A 1 94 ? -9.508 -7.204 -3.962 1.00 96.06 94 GLU A O 1
ATOM 700 N N . PRO A 1 95 ? -8.119 -8.780 -4.749 1.00 95.75 95 PRO A N 1
ATOM 701 C CA . PRO A 1 95 ? -8.030 -8.182 -6.077 1.00 95.75 95 PRO A CA 1
ATOM 702 C C . PRO A 1 95 ? -9.374 -8.266 -6.820 1.00 95.75 95 PRO A C 1
ATOM 704 O O . PRO A 1 95 ? -10.076 -9.271 -6.735 1.00 95.75 95 PRO A O 1
ATOM 707 N N . GLY A 1 96 ? -9.721 -7.230 -7.586 1.00 93.19 96 GLY A N 1
ATOM 708 C CA . GLY A 1 96 ? -10.877 -7.258 -8.489 1.00 93.19 96 GLY A CA 1
ATOM 709 C C . GLY A 1 96 ? -10.574 -7.946 -9.827 1.00 93.19 96 GLY A C 1
ATOM 710 O O . GLY A 1 96 ? -9.413 -8.140 -10.174 1.00 93.19 96 GLY A O 1
ATOM 711 N N . GLU A 1 97 ? -11.621 -8.253 -10.599 1.00 90.69 97 GLU A N 1
ATOM 712 C CA . GLU A 1 97 ? -11.545 -9.003 -11.871 1.00 90.69 97 GLU A CA 1
ATOM 713 C C . GLU A 1 97 ? -10.569 -8.386 -12.894 1.00 90.69 97 GLU A C 1
ATOM 715 O O . GLU A 1 97 ? -9.734 -9.091 -13.450 1.00 90.69 97 GLU A O 1
ATOM 720 N N . ASP A 1 98 ? -10.586 -7.058 -13.053 1.00 92.12 98 ASP A N 1
ATOM 721 C CA . ASP A 1 98 ? -9.736 -6.326 -14.011 1.00 92.12 98 ASP A CA 1
ATOM 722 C C . ASP A 1 98 ? -8.494 -5.680 -13.370 1.00 92.12 98 ASP A C 1
ATOM 724 O O . ASP A 1 98 ? -8.003 -4.628 -13.809 1.00 92.12 98 ASP A O 1
ATOM 728 N N . TRP A 1 99 ? -8.018 -6.218 -12.247 1.00 96.06 99 TRP A N 1
ATOM 729 C CA . TRP A 1 99 ? -6.845 -5.657 -11.587 1.00 96.06 99 TRP A CA 1
ATOM 730 C C . TRP A 1 99 ? -5.548 -6.019 -12.323 1.00 96.06 99 TRP A C 1
ATOM 732 O O . TRP A 1 99 ? -5.422 -7.098 -12.896 1.00 96.06 99 TRP A O 1
ATOM 742 N N . PRO A 1 100 ? -4.546 -5.123 -12.298 1.00 96.94 100 PRO A N 1
ATOM 743 C CA . PRO A 1 100 ? -3.211 -5.449 -12.788 1.00 96.94 100 PRO A CA 1
ATOM 744 C C . PRO A 1 100 ? -2.600 -6.582 -11.957 1.00 96.94 100 PRO A C 1
ATOM 746 O O . PRO A 1 100 ? -2.918 -6.744 -10.778 1.00 96.94 100 PRO A O 1
ATOM 749 N N . GLU A 1 101 ? -1.640 -7.295 -12.536 1.00 97.81 101 GLU A N 1
ATOM 750 C CA . GLU A 1 101 ? -0.867 -8.286 -11.797 1.00 97.81 101 GLU A CA 1
ATOM 751 C C . GLU A 1 101 ? -0.055 -7.619 -10.675 1.00 97.81 101 GLU A C 1
ATOM 753 O O . GLU A 1 101 ? 0.627 -6.607 -10.888 1.00 97.81 101 GLU A O 1
ATOM 758 N N . LEU A 1 102 ? -0.133 -8.188 -9.471 1.00 98.25 102 LEU A N 1
ATOM 759 C CA . LEU A 1 102 ? 0.513 -7.666 -8.270 1.00 98.25 102 LEU A CA 1
ATOM 760 C C . LEU A 1 102 ? 1.599 -8.617 -7.753 1.00 98.25 102 LEU A C 1
ATOM 762 O O . LEU A 1 102 ? 1.560 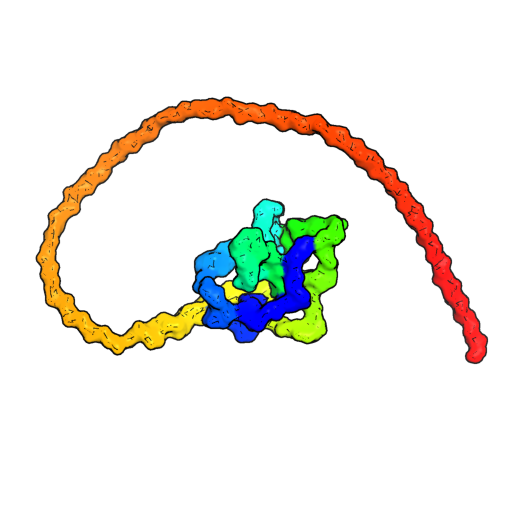-9.825 -7.992 1.00 98.25 102 LEU A O 1
ATOM 766 N N . HIS A 1 103 ? 2.567 -8.071 -7.024 1.00 98.25 103 HIS A N 1
ATOM 767 C CA . HIS A 1 103 ? 3.519 -8.863 -6.240 1.00 98.25 103 HIS A CA 1
ATOM 768 C C . HIS A 1 103 ? 2.842 -9.532 -5.043 1.00 98.25 103 HIS A C 1
ATOM 770 O O . HIS A 1 103 ? 1.873 -9.002 -4.495 1.00 98.25 103 HIS A O 1
ATOM 776 N N . ASP A 1 104 ? 3.360 -10.684 -4.616 1.00 96.94 104 ASP A N 1
ATOM 777 C CA . ASP A 1 104 ? 2.743 -11.471 -3.542 1.00 96.94 104 ASP A CA 1
ATOM 778 C C . ASP A 1 104 ? 3.139 -10.993 -2.145 1.00 96.94 104 ASP A C 1
ATOM 780 O O . ASP A 1 104 ? 2.393 -11.167 -1.181 1.00 96.94 104 ASP A O 1
ATOM 784 N N . ASN A 1 105 ? 4.299 -10.354 -2.034 1.00 97.12 105 ASN A N 1
ATOM 785 C CA . ASN A 1 105 ? 4.831 -9.831 -0.786 1.00 97.12 105 ASN A CA 1
ATOM 786 C C . ASN A 1 105 ? 5.629 -8.547 -1.031 1.00 97.12 105 ASN A C 1
ATOM 788 O O . ASN A 1 105 ? 6.013 -8.228 -2.156 1.00 97.12 105 ASN A O 1
ATOM 792 N N . TYR A 1 106 ? 5.892 -7.804 0.044 1.00 97.94 106 TYR A N 1
ATOM 793 C CA . TYR A 1 106 ? 6.579 -6.521 -0.070 1.00 97.94 106 TYR A CA 1
ATOM 794 C C . TYR A 1 106 ? 8.074 -6.649 -0.388 1.00 97.94 106 TYR A C 1
ATOM 796 O O . TYR A 1 106 ? 8.652 -5.741 -0.975 1.00 97.94 106 TYR A O 1
ATOM 804 N N . ARG A 1 107 ? 8.700 -7.789 -0.069 1.00 97.31 107 ARG A N 1
ATOM 805 C CA . ARG A 1 107 ? 10.105 -8.030 -0.423 1.00 97.31 107 ARG A CA 1
ATOM 806 C C . ARG A 1 107 ? 10.296 -8.022 -1.940 1.00 97.31 107 ARG A C 1
ATOM 808 O O . ARG A 1 107 ? 11.180 -7.332 -2.420 1.00 97.31 107 ARG A O 1
ATOM 815 N N . GLU A 1 108 ? 9.420 -8.689 -2.690 1.00 98.06 108 GLU A N 1
ATOM 816 C CA . GLU A 1 108 ? 9.439 -8.646 -4.161 1.00 98.06 108 GLU A CA 1
ATOM 817 C C . GLU A 1 108 ? 9.248 -7.230 -4.716 1.00 98.06 108 GLU A C 1
ATOM 819 O O . GLU A 1 108 ? 9.892 -6.854 -5.695 1.00 98.06 108 GLU A O 1
ATOM 824 N N . VAL A 1 109 ? 8.376 -6.435 -4.083 1.00 98.31 109 VAL A N 1
ATOM 825 C CA . VAL A 1 109 ? 8.193 -5.022 -4.439 1.00 98.31 109 VAL A CA 1
ATOM 826 C C . VAL A 1 109 ? 9.505 -4.262 -4.249 1.00 98.31 109 VAL A C 1
ATOM 828 O O . VAL A 1 109 ? 9.945 -3.591 -5.179 1.00 98.31 109 VAL A O 1
ATOM 831 N N . LEU A 1 110 ? 10.148 -4.390 -3.084 1.00 97.94 110 LEU A N 1
ATOM 832 C CA . LEU A 1 110 ? 11.414 -3.718 -2.785 1.00 97.94 110 LEU A CA 1
ATOM 833 C C . LEU A 1 110 ? 12.549 -4.153 -3.707 1.00 97.94 110 LEU A C 1
ATOM 835 O O . LEU A 1 110 ? 13.276 -3.299 -4.203 1.00 97.94 110 LEU A O 1
ATOM 839 N N . ASP A 1 111 ? 12.689 -5.450 -3.968 1.00 97.88 111 ASP A N 1
ATOM 840 C CA . ASP A 1 111 ? 13.743 -5.969 -4.840 1.00 97.88 111 ASP A CA 1
ATOM 841 C C . ASP A 1 111 ? 13.607 -5.399 -6.258 1.00 97.88 111 ASP A C 1
ATOM 843 O O . ASP A 1 111 ? 14.587 -4.936 -6.844 1.00 97.88 111 ASP A O 1
ATOM 847 N N . LYS A 1 112 ? 12.377 -5.325 -6.780 1.00 98.00 112 LYS A N 1
ATOM 848 C CA . LYS A 1 112 ? 12.098 -4.656 -8.054 1.00 98.00 112 LYS A CA 1
ATOM 849 C C . LYS A 1 112 ? 12.403 -3.157 -7.996 1.00 98.00 112 LYS A C 1
ATOM 851 O O . LYS A 1 112 ? 12.992 -2.624 -8.935 1.00 98.00 112 LYS A O 1
ATOM 856 N N . LEU A 1 113 ? 11.987 -2.455 -6.944 1.00 97.88 113 LEU A N 1
ATOM 857 C CA . LEU A 1 113 ? 12.227 -1.014 -6.826 1.00 97.88 113 LEU A CA 1
ATOM 858 C C . LEU A 1 113 ? 13.728 -0.698 -6.766 1.00 97.88 113 LEU A C 1
ATOM 860 O O . LEU A 1 113 ? 14.170 0.183 -7.490 1.00 97.88 113 LEU A O 1
ATOM 864 N N . ARG A 1 114 ? 14.517 -1.477 -6.016 1.00 97.38 114 ARG A N 1
ATOM 865 C CA . ARG A 1 114 ? 15.989 -1.384 -5.986 1.00 97.38 114 ARG A CA 1
ATOM 866 C C . ARG A 1 114 ? 16.620 -1.659 -7.347 1.00 97.38 114 ARG A C 1
ATOM 868 O O . ARG A 1 114 ? 17.542 -0.966 -7.758 1.00 97.38 114 ARG A O 1
ATOM 875 N N . ALA A 1 115 ? 16.137 -2.683 -8.051 1.00 97.12 115 ALA A N 1
ATOM 876 C CA . ALA A 1 115 ? 16.648 -3.001 -9.378 1.00 97.12 115 ALA A CA 1
ATOM 877 C C . ALA A 1 115 ? 16.362 -1.863 -10.367 1.00 97.12 115 ALA A C 1
ATOM 879 O O . ALA A 1 115 ? 17.222 -1.510 -11.160 1.00 97.12 115 ALA A O 1
ATOM 880 N N . THR A 1 116 ? 15.167 -1.274 -10.301 1.00 96.25 116 THR A N 1
ATOM 881 C CA . THR A 1 116 ? 14.714 -0.244 -11.247 1.00 96.25 116 THR A CA 1
ATOM 882 C C . THR A 1 116 ? 15.140 1.180 -10.882 1.00 96.25 116 THR A C 1
ATOM 884 O O . THR A 1 116 ? 15.093 2.039 -11.755 1.00 96.25 116 THR A O 1
ATOM 887 N N . SER A 1 117 ? 15.593 1.441 -9.649 1.00 91.44 117 SER A N 1
ATOM 888 C CA . SER A 1 117 ? 16.122 2.750 -9.237 1.00 91.44 117 SER A CA 1
ATOM 889 C C . SER A 1 117 ? 17.527 3.029 -9.771 1.00 91.44 117 SER A C 1
ATOM 891 O O . SER A 1 117 ? 17.880 4.177 -9.998 1.00 91.44 117 SER A O 1
ATOM 893 N N . ASN A 1 118 ? 18.328 1.987 -10.006 1.00 74.44 118 ASN A N 1
ATOM 894 C CA . ASN A 1 118 ? 19.750 2.129 -10.338 1.00 74.44 118 ASN A CA 1
ATOM 895 C C . ASN A 1 118 ? 20.027 2.384 -11.832 1.00 74.44 118 ASN A C 1
ATOM 897 O O . ASN A 1 118 ? 21.180 2.548 -12.219 1.00 74.44 118 ASN A O 1
ATOM 901 N N . PHE A 1 119 ? 19.001 2.406 -12.688 1.00 58.59 119 PHE A N 1
ATOM 902 C CA . PHE A 1 119 ? 19.178 2.596 -14.134 1.00 58.59 119 PHE A CA 1
ATOM 903 C C . PHE A 1 119 ? 19.251 4.068 -14.570 1.00 58.59 119 PHE A C 1
ATOM 905 O O . PHE A 1 119 ? 19.578 4.335 -15.724 1.00 58.59 119 PHE A O 1
ATOM 912 N N . GLU A 1 120 ? 18.974 5.025 -13.682 1.00 55.09 120 GLU A N 1
ATOM 913 C CA . GLU A 1 120 ? 18.987 6.456 -14.027 1.00 55.09 120 GLU A CA 1
ATOM 914 C C . GLU A 1 120 ? 20.340 7.143 -13.756 1.00 55.09 120 GLU A C 1
ATOM 916 O O . GLU A 1 120 ? 20.606 8.204 -14.326 1.00 55.09 120 GLU A O 1
ATOM 921 N N . ASP A 1 121 ? 21.226 6.525 -12.965 1.00 50.50 121 ASP A N 1
ATOM 922 C CA . ASP A 1 121 ? 22.545 7.089 -12.634 1.00 50.50 121 ASP A CA 1
ATOM 923 C C . ASP A 1 121 ? 23.615 6.820 -13.711 1.00 50.50 121 ASP A C 1
ATOM 925 O O . ASP A 1 121 ? 24.510 7.641 -13.913 1.00 50.50 121 ASP A O 1
ATOM 929 N N . GLU A 1 122 ? 23.512 5.732 -14.483 1.00 53.62 122 GLU A N 1
ATOM 930 C CA . GLU A 1 122 ? 24.516 5.398 -15.515 1.00 53.62 122 GLU A CA 1
ATOM 931 C C . GLU A 1 122 ? 24.361 6.197 -16.825 1.00 53.62 122 GLU A C 1
ATOM 933 O O . GLU A 1 122 ? 25.212 6.122 -17.710 1.00 53.62 122 GLU A O 1
ATOM 938 N N . ALA A 1 123 ? 23.308 7.012 -16.959 1.00 52.69 123 ALA A N 1
ATOM 939 C CA . ALA A 1 123 ? 23.067 7.835 -18.149 1.00 52.69 123 ALA A CA 1
ATOM 940 C C . ALA A 1 123 ? 23.661 9.260 -18.068 1.00 52.69 123 ALA A C 1
ATOM 942 O O . ALA A 1 123 ? 23.538 10.029 -19.023 1.00 52.69 123 ALA A O 1
ATOM 943 N N . LYS A 1 124 ? 24.310 9.640 -16.955 1.00 50.84 124 LYS A N 1
ATOM 944 C CA . LYS A 1 124 ? 24.952 10.958 -16.771 1.00 50.84 124 LYS A CA 1
ATOM 945 C C . LYS A 1 124 ? 26.428 10.816 -16.391 1.00 50.84 124 LYS A C 1
ATOM 947 O O . LYS A 1 124 ? 26.825 11.143 -15.277 1.00 50.84 124 LYS A O 1
ATOM 952 N N . GLY A 1 125 ? 27.258 10.362 -17.325 1.00 49.12 125 GLY A N 1
ATOM 953 C CA . GLY A 1 125 ? 28.692 10.227 -17.073 1.00 49.12 125 GLY A CA 1
ATOM 954 C C . GLY A 1 125 ? 29.569 10.262 -18.318 1.00 49.12 125 GLY A C 1
ATOM 955 O O . GLY A 1 125 ? 30.159 9.243 -18.642 1.00 49.12 125 GLY A O 1
ATOM 956 N N . ASP A 1 126 ? 29.685 11.422 -18.975 1.00 52.53 126 ASP A N 1
ATOM 957 C CA . ASP A 1 126 ? 30.971 11.927 -19.494 1.00 52.53 126 ASP A CA 1
ATOM 958 C C . ASP A 1 126 ? 30.863 13.411 -19.893 1.00 52.53 126 ASP A C 1
ATOM 960 O O . ASP A 1 126 ? 30.393 13.750 -20.974 1.00 52.53 126 ASP A O 1
ATOM 964 N N . GLU A 1 127 ? 31.315 14.301 -19.011 1.00 53.44 127 GLU A N 1
ATOM 965 C CA . GLU A 1 127 ? 32.163 15.416 -19.446 1.00 53.44 127 GLU A CA 1
ATOM 966 C C . GLU A 1 127 ? 33.139 15.727 -18.304 1.00 53.44 127 GLU A C 1
ATOM 968 O O . GLU A 1 127 ? 32.884 16.519 -17.394 1.00 53.44 127 GLU A O 1
ATOM 973 N N . SER A 1 128 ? 34.258 14.999 -18.306 1.00 53.62 128 SER A N 1
ATOM 974 C CA . SER A 1 128 ? 35.387 15.237 -17.407 1.00 53.62 128 SER A CA 1
ATOM 975 C C . SER A 1 128 ? 36.098 16.550 -17.742 1.00 53.62 128 SER A C 1
ATOM 977 O O . SER A 1 128 ? 36.748 16.667 -18.778 1.00 53.62 128 SER A O 1
ATOM 979 N N . ALA A 1 129 ? 36.114 17.493 -16.799 1.00 51.34 129 ALA A N 1
ATOM 980 C CA . ALA A 1 129 ? 37.123 18.550 -16.751 1.00 51.34 129 ALA A CA 1
ATOM 981 C C . ALA A 1 129 ? 37.988 18.391 -15.493 1.00 51.34 129 ALA A C 1
ATOM 983 O O . ALA A 1 129 ? 37.704 18.917 -14.418 1.00 51.34 129 ALA A O 1
ATOM 984 N N . VAL A 1 130 ? 39.079 17.646 -15.666 1.00 54.25 130 VAL A N 1
ATOM 985 C CA . VAL A 1 130 ? 40.202 17.514 -14.734 1.00 54.25 130 VAL A CA 1
ATOM 986 C C . VAL A 1 130 ? 40.858 18.878 -14.495 1.00 54.25 130 VAL A C 1
ATOM 988 O O . VAL A 1 130 ? 41.335 19.512 -15.436 1.00 54.25 130 VAL A O 1
ATOM 991 N N . LYS A 1 131 ? 40.997 19.286 -13.228 1.00 48.22 131 LYS A N 1
ATOM 992 C CA . LYS A 1 131 ? 42.078 20.182 -12.786 1.00 48.22 131 LYS A CA 1
ATOM 993 C C . LYS A 1 131 ? 42.699 19.655 -11.496 1.00 48.22 131 LYS A C 1
ATOM 995 O O . LYS A 1 131 ? 42.106 19.709 -10.425 1.00 48.22 131 LYS A O 1
ATOM 1000 N N . ILE A 1 132 ? 43.914 19.136 -11.648 1.00 52.41 132 ILE A N 1
ATOM 1001 C CA . ILE A 1 132 ? 44.833 18.745 -10.580 1.00 52.41 132 ILE A CA 1
ATOM 1002 C C . ILE A 1 132 ? 45.459 20.014 -9.998 1.00 52.41 132 ILE A C 1
ATOM 1004 O O . ILE A 1 132 ? 45.947 20.855 -10.752 1.00 52.41 132 ILE A O 1
ATOM 1008 N N . GLY A 1 133 ? 45.527 20.119 -8.670 1.00 39.41 133 GLY A N 1
ATOM 1009 C CA . GLY A 1 133 ? 46.429 21.076 -8.040 1.00 39.41 133 GLY A CA 1
ATOM 1010 C C . GLY A 1 133 ? 46.292 21.195 -6.526 1.00 39.41 133 GLY A C 1
ATOM 1011 O O . GLY A 1 133 ? 45.355 21.816 -6.046 1.00 39.41 133 GLY A O 1
ATOM 1012 N N . GLY A 1 134 ? 47.311 20.714 -5.806 1.00 34.31 134 GLY A N 1
ATOM 1013 C CA . GLY A 1 134 ? 47.829 21.437 -4.640 1.00 34.31 134 GLY A CA 1
ATOM 1014 C C . GLY A 1 134 ? 47.639 20.791 -3.268 1.00 34.31 134 GLY A C 1
ATOM 1015 O O . GLY A 1 134 ? 46.624 20.981 -2.612 1.00 34.31 134 GLY A O 1
ATOM 1016 N N . SER A 1 135 ? 48.691 20.114 -2.808 1.00 46.62 135 SER A N 1
ATOM 1017 C CA . SER A 1 135 ? 48.965 19.724 -1.421 1.00 46.62 135 SER A CA 1
ATOM 1018 C C . SER A 1 135 ? 48.861 20.884 -0.417 1.00 46.62 135 SER A C 1
ATOM 1020 O O . SER A 1 135 ? 49.346 21.975 -0.711 1.00 46.62 135 SER A O 1
ATOM 1022 N N . ASN A 1 136 ? 48.389 20.622 0.812 1.00 41.78 136 ASN A N 1
ATOM 1023 C CA . ASN A 1 136 ? 49.248 20.631 2.013 1.00 41.78 136 ASN A CA 1
ATOM 1024 C C . ASN A 1 136 ? 48.505 20.398 3.348 1.00 41.78 136 ASN A C 1
ATOM 1026 O O . ASN A 1 136 ? 47.478 20.998 3.628 1.00 41.78 136 ASN A O 1
ATOM 1030 N N . ALA A 1 137 ? 49.162 19.574 4.173 1.00 38.81 137 ALA A N 1
ATOM 1031 C CA . ALA A 1 137 ? 49.400 19.700 5.616 1.00 38.81 137 ALA A CA 1
ATOM 1032 C C . ALA A 1 137 ? 48.235 19.878 6.621 1.00 38.81 137 ALA A C 1
ATOM 1034 O O . ALA A 1 137 ? 47.664 20.945 6.783 1.00 38.81 137 ALA A O 1
ATOM 1035 N N . SER A 1 138 ? 48.083 18.829 7.441 1.00 48.28 138 SER A N 1
ATOM 1036 C CA . SER A 1 138 ? 48.254 18.836 8.907 1.00 48.28 138 SER A CA 1
ATOM 1037 C C . SER A 1 138 ? 47.516 19.893 9.740 1.00 48.28 138 SER A C 1
ATOM 1039 O O . SER A 1 138 ? 48.005 21.006 9.873 1.00 48.28 138 SER A O 1
ATOM 1041 N N . VAL A 1 139 ? 46.468 19.471 10.461 1.00 47.22 139 VAL A N 1
ATOM 1042 C CA . VAL A 1 139 ? 46.241 19.833 11.876 1.00 47.22 139 VAL A CA 1
ATOM 1043 C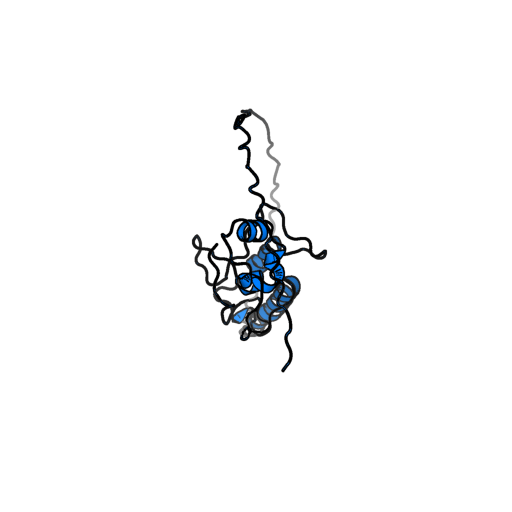 C . VAL A 1 139 ? 45.520 18.671 12.568 1.00 47.22 139 VAL A C 1
ATOM 1045 O O . VAL A 1 139 ? 44.365 18.364 12.284 1.00 47.22 139 VAL A O 1
ATOM 1048 N N . ILE A 1 140 ? 46.220 18.032 13.506 1.00 49.88 140 ILE A N 1
ATOM 1049 C CA . ILE A 1 140 ? 45.632 17.215 14.569 1.00 49.88 140 ILE A CA 1
ATOM 1050 C C . ILE A 1 140 ? 45.111 18.186 15.629 1.00 49.88 140 ILE A C 1
ATOM 1052 O O . ILE A 1 140 ? 45.908 18.901 16.236 1.00 49.88 140 ILE A O 1
ATOM 1056 N N . GLN A 1 141 ? 43.803 18.184 15.902 1.00 52.56 141 GLN A N 1
ATOM 1057 C CA . GLN A 1 141 ? 43.258 18.862 17.077 1.00 52.56 141 GLN A CA 1
ATOM 1058 C C . GLN A 1 141 ? 42.309 17.953 17.861 1.00 52.56 141 GLN A C 1
ATOM 1060 O O . GLN A 1 141 ? 41.264 17.513 17.399 1.00 52.56 141 GLN A O 1
ATOM 1065 N N . HIS A 1 142 ? 42.774 17.672 19.073 1.00 43.59 142 HIS A N 1
ATOM 1066 C CA . HIS A 1 142 ? 42.195 16.907 20.164 1.00 43.59 142 HIS A CA 1
ATOM 1067 C C . HIS A 1 142 ? 40.737 17.276 20.494 1.00 43.59 142 HIS A C 1
ATOM 1069 O O . HIS A 1 142 ? 40.459 18.417 20.864 1.00 43.59 142 HIS A O 1
ATOM 1075 N N . CYS A 1 143 ? 39.845 16.283 20.527 1.00 39.81 143 CYS A N 1
ATOM 1076 C CA . CYS A 1 143 ? 38.570 16.378 21.242 1.00 39.81 143 CYS A CA 1
ATOM 1077 C C . CYS A 1 143 ? 38.707 15.724 22.625 1.00 39.81 143 CYS A C 1
ATOM 1079 O O . CYS A 1 143 ? 38.925 14.518 22.738 1.00 39.81 143 CYS A O 1
ATOM 1081 N N . ARG A 1 144 ? 38.586 16.529 23.687 1.00 48.03 144 ARG A N 1
ATOM 1082 C CA . ARG A 1 144 ? 38.367 16.049 25.060 1.00 48.03 144 ARG A CA 1
ATOM 1083 C C . ARG A 1 144 ? 36.867 15.799 25.296 1.00 48.03 144 ARG A C 1
ATOM 1085 O O . ARG A 1 144 ? 36.056 16.553 24.762 1.00 48.03 144 ARG A O 1
ATOM 1092 N N . PRO A 1 145 ? 36.496 14.805 26.122 1.00 51.12 145 PRO A N 1
ATOM 1093 C CA . PRO A 1 145 ? 35.114 14.559 26.517 1.00 51.12 145 PRO A CA 1
ATOM 1094 C C . PRO A 1 145 ? 34.684 15.540 27.617 1.00 51.12 145 PRO A C 1
ATOM 1096 O O . PRO A 1 145 ? 35.439 15.790 28.558 1.00 51.12 145 PRO A O 1
ATOM 1099 N N . VAL A 1 146 ? 33.462 16.068 27.522 1.00 56.38 146 VAL A N 1
ATOM 1100 C CA . VAL A 1 146 ? 32.822 16.850 28.591 1.00 56.38 146 VAL A CA 1
ATOM 1101 C C . VAL A 1 146 ? 31.555 16.114 29.018 1.00 56.38 146 VAL A C 1
ATOM 1103 O O . VAL A 1 146 ? 30.775 15.667 28.180 1.00 56.38 146 VAL A O 1
ATOM 1106 N N . GLY A 1 147 ? 31.443 15.890 30.325 1.00 37.88 147 GLY A N 1
ATOM 1107 C CA . GLY A 1 147 ? 30.572 14.897 30.938 1.00 37.88 147 GLY A CA 1
ATOM 1108 C C . GLY A 1 147 ? 29.076 15.213 30.977 1.00 37.88 147 GLY A C 1
ATOM 1109 O O . GLY A 1 147 ? 28.634 16.352 30.864 1.00 37.88 147 GLY A O 1
ATOM 1110 N N . SER A 1 148 ? 28.316 14.145 31.230 1.00 44.44 148 SER A N 1
ATOM 1111 C CA . SER A 1 148 ? 27.047 14.185 31.972 1.00 44.44 148 SER A CA 1
ATOM 1112 C C . SER A 1 148 ? 27.306 14.646 33.415 1.00 44.44 148 SER A C 1
ATOM 1114 O O . SER A 1 148 ? 28.413 14.413 33.916 1.00 44.44 148 SER A O 1
ATOM 1116 N N . PRO A 1 149 ? 26.323 15.248 34.118 1.00 55.94 149 PRO A N 1
ATOM 1117 C CA . PRO A 1 149 ? 25.428 14.388 34.909 1.00 55.94 149 PRO A CA 1
ATOM 1118 C C . PRO A 1 149 ? 24.006 14.934 35.230 1.00 55.94 149 PRO A C 1
ATOM 1120 O O . PRO A 1 149 ? 23.714 16.112 35.065 1.00 55.94 149 PRO A O 1
ATOM 1123 N N . HIS A 1 150 ? 23.200 14.025 35.808 1.00 38.72 150 HIS A N 1
ATOM 1124 C CA . HIS A 1 150 ? 22.033 14.206 36.702 1.00 38.72 150 HIS A CA 1
ATOM 1125 C C . HIS A 1 150 ? 20.691 14.658 36.090 1.00 38.72 150 HIS A C 1
ATOM 1127 O O . HIS A 1 150 ? 20.558 15.725 35.513 1.00 38.72 150 HIS A O 1
ATOM 1133 N N . SER A 1 151 ? 19.694 13.764 36.070 1.00 43.91 151 SER A N 1
ATOM 1134 C CA . SER A 1 151 ? 18.719 13.451 37.145 1.00 43.91 151 SER A CA 1
ATOM 1135 C C . SER A 1 151 ? 17.602 14.488 37.268 1.00 43.91 151 SER A C 1
ATOM 1137 O O . SER A 1 151 ? 17.857 15.620 37.656 1.00 43.91 151 SER A O 1
ATOM 1139 N N . SER A 1 152 ? 16.347 14.061 37.090 1.00 45.25 152 SER A N 1
ATOM 1140 C CA . SER A 1 152 ? 15.329 14.067 38.160 1.00 45.25 152 SER A CA 1
ATOM 1141 C C . SER A 1 152 ? 13.903 13.841 37.626 1.00 45.25 152 SER A C 1
ATOM 1143 O O . SER A 1 152 ? 13.530 14.376 36.591 1.00 45.25 152 SER A O 1
ATOM 1145 N N . THR A 1 153 ? 13.121 13.099 38.429 1.00 49.31 153 THR A N 1
ATOM 1146 C CA . THR A 1 153 ? 11.649 13.176 38.629 1.00 49.31 153 THR A CA 1
ATOM 1147 C C . THR A 1 153 ? 10.733 12.917 37.420 1.00 49.31 153 THR A C 1
ATOM 1149 O O . THR A 1 153 ? 10.804 13.589 36.409 1.00 49.31 153 THR A O 1
ATOM 1152 N N . GLY A 1 154 ? 9.793 11.968 37.427 1.00 40.72 154 GLY A N 1
ATOM 1153 C CA . GLY A 1 154 ? 8.942 11.499 38.521 1.00 40.72 154 GLY A CA 1
ATOM 1154 C C . GLY A 1 154 ? 7.563 12.162 38.421 1.00 40.72 154 GLY A C 1
ATOM 1155 O O . GLY A 1 154 ? 7.428 13.301 38.851 1.00 40.72 154 GLY A O 1
ATOM 1156 N N . GLN A 1 155 ? 6.578 11.460 37.841 1.00 50.47 155 GLN A N 1
ATOM 1157 C CA . GLN A 1 155 ? 5.112 11.645 37.949 1.00 50.47 155 GLN A CA 1
ATOM 1158 C C . GLN A 1 155 ? 4.442 10.823 36.832 1.00 50.47 155 GLN A C 1
ATOM 1160 O O . GLN A 1 155 ? 4.973 10.745 35.735 1.00 50.47 155 GLN A O 1
ATOM 1165 N N . ALA A 1 156 ? 3.262 10.233 36.949 1.00 46.72 156 ALA A N 1
ATOM 1166 C CA . ALA A 1 156 ? 2.437 9.765 38.049 1.00 46.72 156 ALA A CA 1
ATOM 1167 C C . ALA A 1 156 ? 1.380 8.882 37.365 1.00 46.72 156 ALA A C 1
ATOM 1169 O O . ALA A 1 156 ? 0.888 9.219 36.285 1.00 46.72 156 ALA A O 1
ATOM 1170 N N . ALA A 1 157 ? 1.051 7.749 37.976 1.00 44.34 157 ALA A N 1
ATOM 1171 C CA . ALA A 1 157 ? -0.008 6.869 37.512 1.00 44.34 157 ALA A CA 1
ATOM 1172 C C . ALA A 1 157 ? -1.350 7.618 37.452 1.00 44.34 157 ALA A C 1
ATOM 1174 O O . ALA A 1 157 ? -1.747 8.271 38.418 1.00 44.34 157 ALA A O 1
ATOM 1175 N N . ARG A 1 158 ? -2.075 7.479 36.340 1.00 47.75 158 ARG A N 1
ATOM 1176 C CA . ARG A 1 158 ? -3.514 7.745 36.289 1.00 47.75 158 ARG A CA 1
ATOM 1177 C C . ARG A 1 158 ? -4.241 6.419 36.124 1.00 47.75 158 ARG A C 1
ATOM 1179 O O . ARG A 1 158 ? -4.162 5.785 35.077 1.00 47.75 158 ARG A O 1
ATOM 1186 N N . ALA A 1 159 ? -4.915 6.020 37.196 1.00 46.31 159 ALA A N 1
ATOM 1187 C CA . ALA A 1 159 ? -5.933 4.987 37.186 1.00 46.31 159 ALA A CA 1
ATOM 1188 C C . ALA A 1 159 ? -7.106 5.445 36.307 1.00 46.31 159 ALA A C 1
ATOM 1190 O O . ALA A 1 159 ? -7.583 6.573 36.446 1.00 46.31 159 ALA A O 1
ATOM 1191 N N . ILE A 1 160 ? -7.552 4.574 35.406 1.00 61.50 160 ILE A N 1
ATOM 1192 C CA . ILE A 1 160 ? -8.837 4.701 34.724 1.00 61.50 160 ILE A CA 1
ATOM 1193 C C . ILE A 1 160 ? -9.775 3.640 35.300 1.00 61.50 160 ILE A C 1
ATOM 1195 O O . ILE A 1 160 ? -9.696 2.464 34.960 1.00 61.50 160 ILE A O 1
ATOM 1199 N N . ASP A 1 161 ? -10.639 4.077 36.213 1.00 50.19 161 ASP A N 1
ATOM 1200 C CA . ASP A 1 161 ? -11.865 3.366 36.566 1.00 50.19 161 ASP A CA 1
ATOM 1201 C C . ASP A 1 161 ? -12.869 3.526 35.416 1.00 50.19 161 ASP A C 1
ATOM 1203 O O . ASP A 1 161 ? -13.104 4.636 34.936 1.00 50.19 161 ASP A O 1
ATOM 1207 N N . GLY A 1 162 ? -13.470 2.422 34.966 1.00 48.50 162 GLY A N 1
ATOM 1208 C CA . GLY A 1 162 ? -14.444 2.450 33.874 1.00 48.50 162 GLY A CA 1
ATOM 1209 C C . GLY A 1 162 ? -15.038 1.084 33.535 1.00 48.50 162 GLY A C 1
ATOM 1210 O O . GLY A 1 162 ? -14.701 0.497 32.515 1.00 48.50 162 GLY A O 1
ATOM 1211 N N . THR A 1 163 ? -15.880 0.581 34.439 1.00 56.16 163 THR A N 1
ATOM 1212 C CA . THR A 1 163 ? -17.074 -0.271 34.222 1.00 56.16 163 THR A CA 1
ATOM 1213 C C . THR A 1 163 ? -17.165 -1.172 32.964 1.00 56.16 163 THR A C 1
ATOM 1215 O O . THR A 1 163 ? -17.313 -0.680 31.844 1.00 56.16 163 THR A O 1
ATOM 1218 N N . PRO A 1 164 ? -17.272 -2.512 33.118 1.00 54.22 164 PRO A N 1
ATOM 1219 C CA . PRO A 1 164 ? -17.596 -3.396 32.000 1.00 54.22 164 PRO A CA 1
ATOM 1220 C C . PRO A 1 164 ? -19.069 -3.251 31.582 1.00 54.22 164 PRO A C 1
ATOM 1222 O O . PRO A 1 164 ? -19.995 -3.520 32.350 1.00 54.22 164 PRO A O 1
ATOM 1225 N N . THR A 1 165 ? -19.290 -2.862 30.325 1.00 61.91 165 THR A N 1
ATOM 1226 C CA . THR A 1 165 ? -20.612 -2.896 29.685 1.00 61.91 165 THR A CA 1
ATOM 1227 C C . THR A 1 165 ? -21.000 -4.349 29.409 1.00 61.91 165 THR A C 1
ATOM 1229 O O . THR A 1 165 ? -20.367 -5.044 28.617 1.00 61.91 165 THR A O 1
ATOM 1232 N N . ARG A 1 166 ? -22.060 -4.814 30.073 1.00 60.44 166 ARG A N 1
ATOM 1233 C CA . ARG A 1 166 ? -22.683 -6.128 29.876 1.00 60.44 166 ARG A CA 1
ATOM 1234 C C . ARG A 1 166 ? -23.341 -6.180 28.491 1.00 60.44 166 ARG A C 1
ATOM 1236 O O . ARG A 1 166 ? -24.427 -5.642 28.304 1.00 60.44 166 ARG A O 1
ATOM 1243 N N . MET A 1 167 ? -22.694 -6.825 27.520 1.00 52.94 167 MET A N 1
ATOM 1244 C CA . MET A 1 167 ? -23.307 -7.132 26.223 1.00 52.94 167 MET A CA 1
ATOM 1245 C C . MET A 1 167 ? -24.302 -8.288 26.372 1.00 52.94 167 MET A C 1
ATOM 1247 O O . MET A 1 167 ? -23.931 -9.425 26.660 1.00 52.94 167 MET A O 1
ATOM 1251 N N . THR A 1 168 ? -25.582 -7.991 26.166 1.00 61.81 168 THR A N 1
ATOM 1252 C CA . THR A 1 168 ? -26.650 -8.987 26.052 1.00 61.81 168 THR A CA 1
ATOM 1253 C C . THR A 1 168 ? -26.566 -9.647 24.675 1.00 61.81 168 THR A C 1
ATOM 1255 O O . THR A 1 168 ? -26.797 -9.002 23.654 1.00 61.81 168 THR A O 1
ATOM 1258 N N . ILE A 1 169 ? -26.233 -10.937 24.642 1.00 60.59 169 ILE A N 1
ATOM 1259 C CA . ILE A 1 169 ? -26.243 -11.757 23.427 1.00 60.59 169 ILE A CA 1
ATOM 1260 C C . ILE A 1 169 ? -27.706 -12.062 23.078 1.00 60.59 169 ILE A C 1
ATOM 1262 O O . ILE A 1 169 ? -28.360 -12.855 23.753 1.00 60.59 169 ILE A O 1
ATOM 1266 N N . GLN A 1 170 ? -28.238 -11.426 22.033 1.00 59.19 170 GLN A N 1
ATOM 1267 C CA . GLN A 1 170 ? -29.487 -11.864 21.409 1.00 59.19 170 GLN A CA 1
ATOM 1268 C C . GLN A 1 170 ? -29.189 -13.027 20.459 1.00 59.19 170 GLN A C 1
ATOM 1270 O O . GLN A 1 170 ? -28.663 -12.842 19.361 1.00 59.19 170 GLN A O 1
ATOM 1275 N N . SER A 1 171 ? -29.544 -14.236 20.887 1.00 61.91 171 SER A N 1
ATOM 1276 C CA . SER A 1 171 ? -29.541 -15.438 20.055 1.00 61.91 171 SER A CA 1
ATOM 1277 C C . SER A 1 171 ? -30.501 -15.263 18.875 1.00 61.91 171 SER A C 1
ATOM 1279 O O . SER A 1 171 ? -31.720 -15.237 19.048 1.00 61.91 171 SER A O 1
ATOM 1281 N N . ARG A 1 172 ? -29.963 -15.152 17.656 1.00 65.44 172 ARG A N 1
ATOM 1282 C CA . ARG A 1 172 ? -30.762 -15.233 16.427 1.00 65.44 172 ARG A CA 1
ATOM 1283 C C . ARG A 1 172 ? -31.230 -16.677 16.236 1.00 65.44 172 ARG A C 1
ATOM 1285 O O . ARG A 1 172 ? -30.414 -17.587 16.125 1.00 65.44 172 ARG A O 1
ATOM 1292 N N . LYS A 1 173 ? -32.551 -16.874 16.185 1.00 61.38 173 LYS A N 1
ATOM 1293 C CA . LYS A 1 173 ? -33.174 -18.120 15.721 1.00 61.38 173 LYS A CA 1
ATOM 1294 C C . LY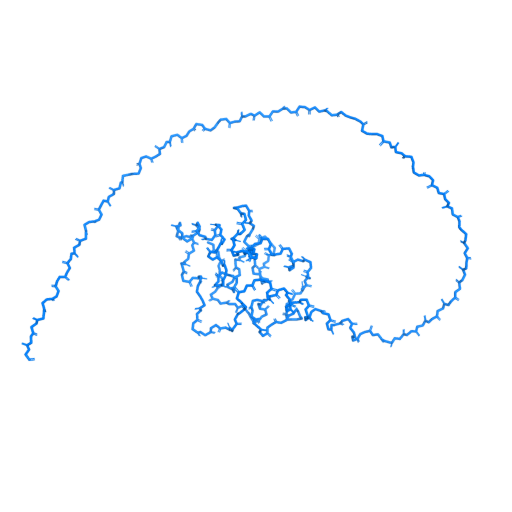S A 1 173 ? -32.771 -18.363 14.266 1.00 61.38 173 LYS A C 1
ATOM 1296 O O . LYS A 1 173 ? -33.083 -17.555 13.396 1.00 61.38 173 LYS A O 1
ATOM 1301 N N . VAL A 1 174 ? -32.102 -19.484 14.019 1.00 54.84 174 VAL A N 1
ATOM 1302 C CA . VAL A 1 174 ? -31.912 -20.044 12.680 1.00 54.84 174 VAL A CA 1
ATOM 1303 C C . VAL A 1 174 ? -33.233 -20.698 12.282 1.00 54.84 174 VAL A C 1
ATOM 1305 O O . VAL A 1 174 ? -33.679 -21.635 12.940 1.00 54.84 174 VAL A O 1
ATOM 1308 N N . VAL A 1 175 ? -33.885 -20.180 11.242 1.00 61.62 175 VAL A N 1
ATOM 1309 C CA . VAL A 1 175 ? -35.060 -20.821 10.640 1.00 61.62 175 VAL A CA 1
ATOM 1310 C C . VAL A 1 175 ? -34.559 -21.627 9.447 1.00 61.62 175 VAL A C 1
ATOM 1312 O O . VAL A 1 175 ? -34.117 -21.060 8.450 1.00 61.62 175 VAL A O 1
ATOM 1315 N N . ALA A 1 176 ? -34.560 -22.952 9.584 1.00 51.12 176 ALA A N 1
ATOM 1316 C CA . ALA A 1 176 ? -34.257 -23.869 8.496 1.00 51.12 176 ALA A CA 1
ATOM 1317 C C . ALA A 1 176 ? -35.412 -23.845 7.483 1.00 51.12 176 ALA A C 1
ATOM 1319 O O . ALA A 1 176 ? -36.558 -24.114 7.836 1.00 51.12 176 ALA A O 1
ATOM 1320 N N . SER A 1 177 ? -35.104 -23.502 6.233 1.00 57.06 177 SER A N 1
ATOM 1321 C CA . SER A 1 177 ? -36.037 -23.571 5.109 1.00 57.06 177 SER A CA 1
ATOM 1322 C C . SER A 1 177 ? -35.777 -24.868 4.349 1.00 57.06 177 SER A C 1
ATOM 1324 O O . SER A 1 177 ? -34.792 -24.988 3.621 1.00 57.06 177 SER A O 1
ATOM 1326 N N . THR A 1 178 ? -36.626 -25.869 4.564 1.00 58.38 178 THR A N 1
ATOM 1327 C CA . THR A 1 178 ? -36.648 -27.102 3.774 1.00 58.38 178 THR A CA 1
ATOM 1328 C C . THR A 1 178 ? -37.439 -26.845 2.494 1.00 58.38 178 THR A C 1
ATOM 1330 O O . THR A 1 178 ? -38.653 -26.650 2.547 1.00 58.38 178 THR A O 1
ATOM 1333 N N . LYS A 1 179 ? -36.768 -26.844 1.337 1.00 58.78 179 LYS A N 1
ATOM 1334 C CA . LYS A 1 179 ? -37.435 -26.940 0.033 1.00 58.78 179 LYS A CA 1
ATOM 1335 C C . LYS A 1 179 ? -37.728 -28.413 -0.259 1.00 58.78 179 LYS A C 1
ATOM 1337 O O . LYS A 1 179 ? -36.794 -29.188 -0.446 1.00 58.78 179 LYS A O 1
ATOM 1342 N N . SER A 1 180 ? -39.010 -28.774 -0.295 1.00 60.75 180 SER A N 1
ATOM 1343 C CA . SER A 1 180 ? -39.476 -30.022 -0.906 1.00 60.75 180 SER A CA 1
ATOM 1344 C C . SER A 1 180 ? -39.236 -29.981 -2.410 1.00 60.75 180 SER A C 1
ATOM 1346 O O . SER A 1 180 ? -39.593 -29.011 -3.078 1.00 60.75 180 SER A O 1
ATOM 1348 N N . LEU A 1 181 ? -38.642 -31.058 -2.917 1.00 62.56 181 LEU A N 1
ATOM 1349 C CA . LEU A 1 181 ? -38.729 -31.465 -4.310 1.00 62.56 181 LEU A CA 1
ATOM 1350 C C . LEU A 1 181 ? -40.127 -32.036 -4.561 1.00 62.56 181 LEU A C 1
ATOM 1352 O O . LEU A 1 181 ? -40.510 -32.995 -3.895 1.00 62.56 181 LEU A O 1
ATOM 1356 N N . GLU A 1 182 ? -40.835 -31.518 -5.558 1.00 58.28 182 GLU A N 1
ATOM 1357 C CA . GLU A 1 182 ? -41.872 -32.279 -6.252 1.00 58.28 182 GLU A CA 1
ATOM 1358 C C . GLU A 1 182 ? -41.558 -32.279 -7.746 1.00 58.28 182 GLU A C 1
ATOM 1360 O O . GLU A 1 182 ? -41.347 -31.238 -8.367 1.00 58.28 182 GLU A O 1
ATOM 1365 N N . SER A 1 183 ? -41.441 -33.501 -8.262 1.00 65.81 183 SER A N 1
ATOM 1366 C CA . SER A 1 183 ? -41.300 -33.848 -9.669 1.00 65.81 183 SER A CA 1
ATOM 1367 C C . SER A 1 183 ? -42.656 -33.748 -10.351 1.00 65.81 183 SER A C 1
ATOM 1369 O O . SER A 1 183 ? -43.622 -34.278 -9.805 1.00 65.81 183 SER A O 1
ATOM 1371 N N . GLN A 1 184 ? -42.690 -33.175 -11.552 1.00 62.50 184 GLN A N 1
ATOM 1372 C CA . GLN A 1 184 ? -43.530 -33.628 -12.663 1.00 62.50 184 GLN A CA 1
ATOM 1373 C C . GLN A 1 184 ? -42.736 -33.469 -13.956 1.00 62.50 184 GLN A C 1
ATOM 1375 O O . GLN A 1 184 ? -42.034 -32.438 -14.076 1.00 62.50 184 GLN A O 1
#

Sequence (184 aa):
MKTPGKPCASCPWRRAAGAGDIPNFDLELAEKLADTCPDHRGMGPDFGASIFACHQSRQGEEFACAGWLAKVGHRHPAVRLAVVSGRLDPAALEPGEDWPELHDNYREVLDKLRATSNFEDEAKGDESAVKIGGSNASVIQHCRPVGSPHSSTGQAARAIDGTPTRMTIQSRKVVASTKSLESQ

Secondary structure (DSSP, 8-state):
----SS--TT-TTBTT--GGGSTT--HHHHHHGGGGS--TTSPPPPTTPPP-B-TTSPTTS--B-HHHHHHTGGGSHHHHHHHHTTSS-GGGGS--TTPPPB-SSHHHHHHHHHHHHTTSSTTS------------------------------------------------------------

pLDDT: mean 79.92, std 21.53, range [34.31, 98.56]

Radius of gyration: 27.59 Å; chains: 1; bounding box: 93×55×58 Å